Protein AF-A0A0D9XW30-F1 (afdb_monomer)

Foldseek 3Di:
DDDDPPPPCPVVVVVVVCLQADELVVLLVCLLVLVLVVNLVSLCSLVPPDPPDDDPLNVVLNVLSVVLNVVLVVVPPPPVSNVSSNVSSVVSSVSLCVRPSNVVRHPDCDVDNPPVVPPVCVPDDPPPDPPPPPPDPPVRVVVVVVVVVVVVVVVVVVVVVVVVVVVVPPDPDDDDDDDDDDDDDDDDDDDDDDDDDPPDVVVVVVVVVVVVVVVVVVVVVVVVVVVVVVVVVVVVVVVVVVVVVVVPPDDDDDDDDDDD

Mean predicted aligned error: 19.13 Å

Organism: NCBI:txid77586

Nearest PDB structures (foldseek):
  5c7f-assembly1_A  TM=5.906E-01  e=9.754E-03  Oryza sativa
  5c6v-assembly1_B  TM=5.656E-01  e=3.038E-02  Oryza sativa
  2m6u-assembly1_A  TM=5.400E-01  e=2.857E+00  Streptococcus pneumoniae

Secondary structure (DSSP, 8-state):
-PPP---S-HHHHHHHHGGGSB-HHHHHHHHHTT-HHHHHHHHHHHS---SS---HHHHHHHHHHHHHHHHHHHTTTSHHHHHHHHHHHHHHHHHHHH-HHHHTTB-PPPSS--GGG---TTS--------------HHHHHHHHHHHHHHHHHHHHHHHHHHHHHHHS-------------------PPPPS-------HHHHHHHHHHHHHHHHHHHHHHHHHHHHHHHHHHHHHHHHHHHHHHTS--S---------

Solvent-accessible surface area (backbone atoms only — not comparable to full-atom values): 16284 Å² total; per-residue (Å²): 138,82,86,82,86,80,87,79,56,72,73,60,48,63,61,60,69,41,73,74,38,50,53,65,68,58,51,36,53,29,34,55,66,68,37,48,74,57,43,53,55,58,48,39,71,73,55,56,94,55,96,83,77,72,50,71,54,52,51,52,49,52,51,50,52,54,51,51,46,52,51,48,59,69,42,67,79,42,78,65,24,55,54,53,21,49,53,44,24,54,52,52,53,55,48,47,66,66,17,68,72,44,47,79,27,42,62,69,78,50,101,65,69,66,82,78,74,69,66,73,67,89,76,64,76,87,71,85,72,78,78,80,73,78,76,74,50,72,67,57,52,49,52,53,53,53,52,53,55,50,53,52,50,55,52,52,54,53,52,58,49,51,61,53,52,58,66,70,67,63,71,93,75,90,73,95,75,80,94,75,80,93,73,86,79,81,81,81,74,87,80,80,80,90,76,80,93,69,79,52,70,63,60,57,49,50,50,52,51,50,51,51,50,50,54,50,51,52,50,52,50,53,50,51,50,55,51,50,56,55,47,53,54,52,52,51,55,50,51,53,52,51,53,53,58,71,70,68,76,83,85,84,83,84,80,81,83,82,86,129

pLDDT: mean 71.57, std 18.37, range [37.34, 95.31]

Radius of gyration: 30.26 Å; Cα contacts (8 Å, |Δi|>4): 94; chains: 1; bounding box: 93×84×83 Å

Sequence (260 aa):
MAPSTSDVNGGRRLEQESTVFFNLARLEYLVRRGQWDKVTRYVMWFMPPSLEHESPEATAFNNCIDLYRILGRVACGGQEADDVWQSAAKKLKEMALRCPELKRKLHRPPDYAPKSWHINLSGVRPVPRPYKKKRLTKSQLNGIVTFFAQKRHEIGINLARQEKEEKNTSFPDAHPRPATLFVPVLSIRPADSATNAHVSSEAINQVGEILREVDKLTSVAAIKMEVSEAQDVKIGQLADAIIADASGTDAGASYEWTSA

Structure (mmCIF, N/CA/C/O backbone):
data_AF-A0A0D9XW30-F1
#
_entry.id   AF-A0A0D9XW30-F1
#
loop_
_atom_site.group_PDB
_atom_site.id
_atom_site.type_symbol
_atom_site.label_atom_id
_atom_site.label_alt_id
_atom_site.label_comp_id
_atom_site.label_asym_id
_atom_site.label_entity_id
_atom_site.label_seq_id
_atom_site.pdbx_PDB_ins_code
_atom_site.Cartn_x
_atom_site.Cartn_y
_atom_site.Cartn_z
_atom_site.occupancy
_atom_site.B_iso_or_equiv
_atom_site.auth_seq_id
_atom_site.auth_comp_id
_atom_site.auth_asym_id
_atom_site.auth_atom_id
_atom_site.pdbx_PDB_model_num
ATOM 1 N N . MET A 1 1 ? -20.893 -48.276 3.903 1.00 44.88 1 MET A N 1
ATOM 2 C CA . MET A 1 1 ? -20.219 -47.509 2.833 1.00 44.88 1 MET A CA 1
ATOM 3 C C . MET A 1 1 ? -19.816 -46.158 3.401 1.00 44.88 1 MET A C 1
ATOM 5 O O . MET A 1 1 ? -20.691 -45.382 3.755 1.00 44.88 1 MET A O 1
ATOM 9 N N . ALA A 1 2 ? -18.517 -45.929 3.598 1.00 38.44 2 ALA A N 1
ATOM 10 C CA . ALA A 1 2 ? -17.992 -44.665 4.114 1.00 38.44 2 ALA A CA 1
ATOM 11 C C . ALA A 1 2 ? -17.739 -43.688 2.949 1.00 38.44 2 ALA A C 1
ATOM 13 O O . ALA A 1 2 ? -17.254 -44.134 1.908 1.00 38.44 2 ALA A O 1
ATOM 14 N N . PRO A 1 3 ? -18.055 -42.388 3.087 1.00 46.47 3 PRO A N 1
ATOM 15 C CA . PRO A 1 3 ? -17.825 -41.419 2.026 1.00 46.47 3 PRO A CA 1
ATOM 16 C C . PRO A 1 3 ? -16.339 -41.049 1.936 1.00 46.47 3 PRO A C 1
ATOM 18 O O . PRO A 1 3 ? -15.687 -40.714 2.927 1.00 46.47 3 PRO A O 1
ATOM 21 N N . SER A 1 4 ? -15.826 -41.124 0.713 1.00 50.09 4 SER A N 1
ATOM 22 C CA . SER A 1 4 ? -14.472 -40.786 0.280 1.00 50.09 4 SER A CA 1
ATOM 23 C C . SER A 1 4 ? -14.119 -39.314 0.540 1.00 50.09 4 SER A C 1
ATOM 25 O O . SER A 1 4 ? -14.871 -38.399 0.216 1.00 50.09 4 SER A O 1
ATOM 27 N N . THR A 1 5 ? -12.942 -39.087 1.121 1.00 49.91 5 THR A N 1
ATOM 28 C CA . THR A 1 5 ? -12.437 -37.816 1.672 1.00 49.91 5 THR A CA 1
ATOM 29 C C . THR A 1 5 ? -11.667 -36.932 0.672 1.00 49.91 5 THR A C 1
ATOM 31 O O . THR A 1 5 ? -10.812 -36.147 1.080 1.00 49.91 5 THR A O 1
ATOM 34 N N . SER A 1 6 ? -11.936 -37.011 -0.633 1.00 52.06 6 SER A N 1
ATOM 35 C CA . SER A 1 6 ? -11.038 -36.446 -1.660 1.00 52.06 6 SER A CA 1
ATOM 36 C C . SER A 1 6 ? -11.174 -34.945 -1.991 1.00 52.06 6 SER A C 1
ATOM 38 O O . SER A 1 6 ? -10.280 -34.414 -2.641 1.00 52.06 6 SER A O 1
ATOM 40 N N . ASP A 1 7 ? -12.179 -34.204 -1.507 1.00 47.28 7 ASP A N 1
ATOM 41 C CA . ASP A 1 7 ? -12.447 -32.831 -1.999 1.00 47.28 7 ASP A CA 1
ATOM 42 C C . ASP A 1 7 ? -12.137 -31.697 -1.001 1.00 47.28 7 ASP A C 1
ATOM 44 O O . ASP A 1 7 ? -13.001 -30.907 -0.617 1.00 47.28 7 ASP A O 1
ATOM 48 N N . VAL A 1 8 ? -10.876 -31.578 -0.569 1.00 51.97 8 VAL A N 1
ATOM 49 C CA . VAL A 1 8 ? -10.408 -30.450 0.278 1.00 51.97 8 VAL A CA 1
ATOM 50 C C . VAL A 1 8 ? -9.509 -29.452 -0.482 1.00 51.97 8 VAL A C 1
ATOM 52 O O . VAL A 1 8 ? -9.176 -28.391 0.046 1.00 51.97 8 VAL A O 1
ATOM 55 N N . ASN A 1 9 ? -9.162 -29.709 -1.748 1.00 51.56 9 ASN A N 1
ATOM 56 C CA . ASN A 1 9 ? -8.141 -28.925 -2.466 1.00 51.56 9 ASN A CA 1
ATOM 57 C C . ASN A 1 9 ? -8.644 -27.803 -3.397 1.00 51.56 9 ASN A C 1
ATOM 59 O O . ASN A 1 9 ? -7.823 -27.033 -3.890 1.00 51.56 9 ASN A O 1
ATOM 63 N N . GLY A 1 10 ? -9.953 -27.632 -3.611 1.00 45.12 10 GLY A N 1
ATOM 64 C CA . GLY A 1 10 ? -10.467 -26.668 -4.604 1.00 45.12 10 GLY A CA 1
ATOM 65 C C . GLY A 1 10 ? -10.149 -25.191 -4.313 1.00 45.12 10 GLY A C 1
ATOM 66 O O . GLY A 1 10 ? -9.803 -24.442 -5.220 1.00 45.12 10 GLY A O 1
ATOM 67 N N . GLY A 1 11 ? -10.196 -24.769 -3.043 1.00 45.34 11 GLY A N 1
ATOM 68 C CA . GLY A 1 11 ? -9.957 -23.368 -2.661 1.00 45.34 11 GLY A CA 1
ATOM 69 C C . GLY A 1 11 ? -8.486 -22.941 -2.694 1.00 45.34 11 GLY A C 1
ATOM 70 O O . GLY A 1 11 ? -8.190 -21.792 -3.002 1.00 45.34 11 GLY A O 1
ATOM 71 N N . ARG A 1 12 ? -7.551 -23.868 -2.436 1.00 48.78 12 ARG A N 1
ATOM 72 C CA . ARG A 1 12 ? -6.106 -23.579 -2.528 1.00 48.78 12 ARG A CA 1
ATOM 73 C C . ARG A 1 12 ? -5.626 -23.481 -3.974 1.00 48.78 12 ARG A C 1
ATOM 75 O O . ARG A 1 12 ? -4.614 -22.841 -4.229 1.00 48.78 12 ARG A O 1
ATOM 82 N N . ARG A 1 13 ? -6.356 -24.094 -4.909 1.00 44.94 13 ARG A N 1
ATOM 83 C CA . ARG A 1 13 ? -5.965 -24.178 -6.317 1.00 44.94 13 ARG A CA 1
ATOM 84 C C . ARG A 1 13 ? -6.069 -22.828 -7.037 1.00 44.94 13 ARG A C 1
ATOM 86 O O . ARG A 1 13 ? -5.140 -22.453 -7.737 1.00 44.94 13 ARG A O 1
ATOM 93 N N . LEU A 1 14 ? -7.117 -22.044 -6.758 1.00 48.84 14 LEU A N 1
ATOM 94 C CA . LEU A 1 14 ? -7.248 -20.669 -7.270 1.00 48.84 14 LEU A CA 1
ATOM 95 C C . LEU A 1 14 ? -6.225 -19.703 -6.646 1.00 48.84 14 LEU A C 1
ATOM 97 O O . LEU A 1 14 ? -5.764 -18.780 -7.311 1.00 48.84 14 LEU A O 1
ATOM 101 N N . GLU A 1 15 ? -5.841 -19.917 -5.382 1.00 48.69 15 GLU A N 1
ATOM 102 C CA . GLU A 1 15 ? -4.777 -19.128 -4.743 1.00 48.69 15 GLU A CA 1
ATOM 103 C C . GLU A 1 15 ? -3.388 -19.480 -5.315 1.00 48.69 15 GLU A C 1
ATOM 105 O O . GLU A 1 15 ? -2.571 -18.582 -5.509 1.00 48.69 15 GLU A O 1
ATOM 110 N N . GLN A 1 16 ? -3.141 -20.746 -5.677 1.00 45.72 16 GLN A N 1
ATOM 111 C CA . GLN A 1 16 ? -1.891 -21.191 -6.312 1.00 45.72 16 GLN A CA 1
ATOM 112 C C . GLN A 1 16 ? -1.739 -20.740 -7.772 1.00 45.72 16 GLN A C 1
ATOM 114 O O . GLN A 1 16 ? -0.648 -20.326 -8.162 1.00 45.72 16 GLN A O 1
ATOM 119 N N . GLU A 1 17 ? -2.811 -20.754 -8.567 1.00 46.56 17 GLU A N 1
ATOM 120 C CA . GLU A 1 17 ? -2.778 -20.303 -9.971 1.00 46.56 17 GLU A CA 1
ATOM 121 C C . GLU A 1 17 ? -2.659 -18.770 -10.095 1.00 46.56 17 GLU A C 1
ATOM 123 O O . GLU A 1 17 ? -2.245 -18.254 -11.131 1.00 46.56 17 GLU A O 1
ATOM 128 N N . SER A 1 18 ? -2.931 -18.029 -9.012 1.00 55.62 18 SER A N 1
ATOM 129 C CA . SER A 1 18 ? -2.783 -16.566 -8.963 1.00 55.62 18 SER A CA 1
ATOM 130 C C . SER A 1 18 ? -1.345 -16.080 -8.762 1.00 55.62 18 SER A C 1
ATOM 132 O O . SER A 1 18 ? -1.081 -14.893 -8.896 1.00 55.62 18 SER A O 1
ATOM 134 N N . THR A 1 19 ? -0.398 -16.974 -8.470 1.00 65.00 19 THR A N 1
ATOM 135 C CA . THR A 1 19 ? 0.998 -16.603 -8.161 1.00 65.00 19 THR A CA 1
ATOM 136 C C . THR A 1 19 ? 1.754 -16.020 -9.355 1.00 65.00 19 THR A C 1
ATOM 138 O O . THR A 1 19 ? 2.755 -15.328 -9.181 1.00 65.00 19 THR A O 1
ATOM 141 N N . VAL A 1 20 ? 1.252 -16.262 -10.566 1.00 78.00 20 VAL A N 1
ATOM 142 C CA . VAL A 1 20 ? 1.848 -15.770 -11.811 1.00 78.00 20 VAL A CA 1
ATOM 143 C C . VAL A 1 20 ? 1.427 -14.326 -12.103 1.00 78.00 20 VAL A C 1
ATOM 145 O O . VAL A 1 20 ? 2.214 -13.565 -12.664 1.00 78.00 20 VAL A O 1
ATOM 148 N N . PHE A 1 21 ? 0.219 -13.917 -11.692 1.00 87.56 21 PHE A N 1
ATOM 149 C CA . PHE A 1 21 ? -0.355 -12.623 -12.067 1.00 87.56 21 PHE A CA 1
ATOM 150 C C . PHE A 1 21 ? -0.835 -11.805 -10.870 1.00 87.56 21 PHE A C 1
ATOM 152 O O . PHE A 1 21 ? -1.663 -12.237 -10.070 1.00 87.56 21 PHE A O 1
ATOM 159 N N . PHE A 1 22 ? -0.389 -10.555 -10.812 1.00 90.44 22 PHE A N 1
ATOM 160 C CA . PHE A 1 22 ? -0.869 -9.571 -9.862 1.00 90.44 22 PHE A CA 1
ATOM 161 C C . PHE A 1 22 ? -2.284 -9.118 -10.236 1.00 90.44 22 PHE A C 1
ATOM 163 O O . PHE A 1 22 ? -2.508 -8.390 -11.208 1.00 90.44 22 PHE A O 1
ATOM 170 N N . ASN A 1 23 ? -3.262 -9.548 -9.444 1.00 91.69 23 ASN A N 1
ATOM 171 C CA . ASN A 1 23 ? -4.653 -9.130 -9.546 1.00 91.69 23 ASN A CA 1
ATOM 172 C C . ASN A 1 23 ? -4.917 -7.878 -8.688 1.00 91.69 23 ASN A C 1
ATOM 174 O O . ASN A 1 23 ? -4.935 -7.929 -7.453 1.00 91.69 23 ASN A O 1
ATOM 178 N N . LEU A 1 24 ? -5.168 -6.757 -9.364 1.00 92.44 24 LEU A N 1
ATOM 179 C CA . LEU A 1 24 ? -5.439 -5.452 -8.759 1.00 92.44 24 LEU A CA 1
ATOM 180 C C . LEU A 1 24 ? -6.760 -5.434 -7.964 1.00 92.44 24 LEU A C 1
ATOM 182 O O . LEU A 1 24 ? -6.827 -4.860 -6.880 1.00 92.44 24 LEU A O 1
ATOM 186 N N . ALA A 1 25 ? -7.800 -6.113 -8.462 1.00 91.31 25 ALA A N 1
ATOM 187 C CA . ALA A 1 25 ? -9.096 -6.198 -7.787 1.00 91.31 25 ALA A CA 1
ATOM 188 C C . ALA A 1 25 ? -8.999 -6.986 -6.472 1.00 91.31 25 ALA A C 1
ATOM 190 O O . ALA A 1 25 ? -9.665 -6.657 -5.490 1.00 91.31 25 ALA A O 1
ATOM 191 N N . ARG A 1 26 ? -8.124 -8.002 -6.420 1.00 92.25 26 ARG A N 1
ATOM 192 C CA . ARG A 1 26 ? -7.836 -8.737 -5.183 1.00 92.25 26 ARG A CA 1
ATOM 193 C C . ARG A 1 26 ? -7.130 -7.857 -4.154 1.00 92.25 26 ARG A C 1
ATOM 195 O O . ARG A 1 26 ? -7.527 -7.898 -2.991 1.00 92.25 26 ARG A O 1
ATOM 202 N N . LEU A 1 27 ? -6.131 -7.071 -4.566 1.00 94.38 27 LEU A N 1
ATOM 203 C CA . LEU A 1 27 ? -5.475 -6.098 -3.685 1.00 94.38 27 LEU A CA 1
ATOM 204 C C . LEU A 1 27 ? -6.509 -5.123 -3.109 1.00 94.38 27 LEU A C 1
ATOM 206 O O . LEU A 1 27 ? -6.627 -5.001 -1.892 1.00 94.38 27 LEU A O 1
ATOM 210 N N . GLU A 1 28 ? -7.302 -4.499 -3.981 1.00 94.19 28 GLU A N 1
ATOM 211 C CA . GLU A 1 28 ? -8.328 -3.521 -3.611 1.00 94.19 28 GLU A CA 1
ATOM 212 C C . GLU A 1 28 ? -9.337 -4.112 -2.611 1.00 94.19 28 GLU A C 1
ATOM 214 O O . GLU A 1 28 ? -9.632 -3.505 -1.581 1.00 94.19 28 GLU A O 1
ATOM 219 N N . TYR A 1 29 ? -9.799 -5.342 -2.857 1.00 93.75 29 TYR A N 1
ATOM 220 C CA . TYR A 1 29 ? -10.687 -6.068 -1.949 1.00 93.75 29 TYR A CA 1
ATOM 221 C C . TYR A 1 29 ? -10.071 -6.298 -0.561 1.00 93.75 29 TYR A C 1
ATOM 223 O O . TYR A 1 29 ? -10.749 -6.117 0.452 1.00 93.75 29 TYR A O 1
ATOM 231 N N . LEU A 1 30 ? -8.802 -6.714 -0.496 1.00 94.69 30 LEU A N 1
ATOM 232 C CA . LEU A 1 30 ? -8.120 -6.974 0.774 1.00 94.69 30 LEU A CA 1
ATOM 233 C C . LEU A 1 30 ? -7.908 -5.684 1.575 1.00 94.69 30 LEU A C 1
ATOM 235 O O . LEU A 1 30 ? -8.130 -5.689 2.788 1.00 94.69 30 LEU A O 1
ATOM 239 N N . VAL A 1 31 ? -7.537 -4.595 0.897 1.00 95.12 31 VAL A N 1
ATOM 240 C CA . VAL A 1 31 ? -7.319 -3.279 1.513 1.00 95.12 31 VAL A CA 1
ATOM 241 C C . VAL A 1 31 ? -8.628 -2.708 2.055 1.00 95.12 31 VAL A C 1
ATOM 243 O O . VAL A 1 31 ? -8.688 -2.363 3.230 1.00 95.12 31 VAL A O 1
ATOM 246 N N . ARG A 1 32 ? -9.712 -2.714 1.264 1.00 93.12 32 ARG A N 1
ATOM 247 C CA . ARG A 1 32 ? -11.039 -2.240 1.708 1.00 93.12 32 ARG A CA 1
ATOM 248 C C . ARG A 1 32 ? -11.599 -3.010 2.907 1.00 93.12 32 ARG A C 1
ATOM 250 O O . ARG A 1 32 ? -12.458 -2.506 3.612 1.00 93.12 32 ARG A O 1
ATOM 257 N N . ARG A 1 33 ? -11.155 -4.251 3.120 1.00 91.88 33 ARG A N 1
ATOM 258 C CA . ARG A 1 33 ? -11.545 -5.088 4.267 1.00 91.88 33 ARG A CA 1
ATOM 259 C C . ARG A 1 33 ? -10.599 -4.937 5.465 1.00 91.88 33 ARG A C 1
ATOM 261 O O . ARG A 1 33 ? -10.724 -5.718 6.409 1.00 91.88 33 ARG A O 1
ATOM 268 N N . GLY A 1 34 ? -9.604 -4.050 5.389 1.00 91.56 34 GLY A N 1
ATOM 269 C CA . GLY A 1 34 ? -8.577 -3.883 6.416 1.00 91.56 34 GLY A CA 1
ATOM 270 C C . GLY A 1 34 ? -7.738 -5.145 6.661 1.00 91.56 34 GLY A C 1
ATOM 271 O O . GLY A 1 34 ? -7.173 -5.316 7.739 1.00 91.56 34 GLY A O 1
ATOM 272 N N . GLN A 1 35 ? -7.664 -6.079 5.700 1.00 94.06 35 GLN A N 1
ATOM 273 C CA . GLN A 1 35 ? -6.965 -7.363 5.863 1.00 94.06 35 GLN A CA 1
ATOM 274 C C . GLN A 1 35 ? -5.459 -7.220 5.606 1.00 94.06 35 GLN A C 1
ATOM 276 O O . GLN A 1 35 ? -4.894 -7.925 4.770 1.00 94.06 35 GLN A O 1
ATOM 281 N N . TRP A 1 36 ? -4.807 -6.317 6.339 1.00 93.62 36 TRP A N 1
ATOM 282 C CA . TRP A 1 36 ? -3.427 -5.886 6.099 1.00 93.62 36 TRP A CA 1
ATOM 283 C C . TRP A 1 36 ? -2.405 -7.026 6.093 1.00 93.62 36 TRP A C 1
ATOM 285 O O . TRP A 1 36 ? -1.565 -7.070 5.205 1.00 93.62 36 TRP A O 1
ATOM 295 N N . ASP A 1 37 ? -2.524 -8.016 6.983 1.00 93.25 37 ASP A N 1
ATOM 296 C CA . ASP A 1 37 ? -1.610 -9.172 6.983 1.00 93.25 37 ASP A CA 1
ATOM 297 C C . ASP A 1 37 ? -1.693 -9.979 5.677 1.00 93.25 37 ASP A C 1
ATOM 299 O O . ASP A 1 37 ? -0.700 -10.532 5.199 1.00 93.25 37 ASP A O 1
ATOM 303 N N . LYS A 1 38 ? -2.891 -10.046 5.078 1.00 94.38 38 LYS A N 1
ATOM 304 C CA . LYS A 1 38 ? -3.088 -10.686 3.775 1.00 94.38 38 LYS A CA 1
ATOM 305 C C . LYS A 1 38 ? -2.616 -9.793 2.637 1.00 94.38 38 LYS A C 1
ATOM 307 O O . LYS A 1 38 ? -2.108 -10.341 1.671 1.00 94.38 38 LYS A O 1
ATOM 312 N N . VAL A 1 39 ? -2.766 -8.470 2.747 1.00 95.00 39 VAL A N 1
ATOM 313 C CA . VAL A 1 39 ? -2.220 -7.501 1.780 1.00 95.00 39 VAL A CA 1
ATOM 314 C C . VAL A 1 39 ? -0.702 -7.635 1.718 1.00 95.00 39 VAL A C 1
ATOM 316 O O . VAL A 1 39 ? -0.176 -7.923 0.649 1.00 95.00 39 VAL A O 1
ATOM 319 N N . THR A 1 40 ? -0.012 -7.526 2.857 1.00 93.75 40 THR A N 1
ATOM 320 C CA . THR A 1 40 ? 1.449 -7.658 2.936 1.00 93.75 40 THR A CA 1
ATOM 321 C C . THR A 1 40 ? 1.901 -9.003 2.386 1.00 93.75 40 THR A C 1
ATOM 323 O O . THR A 1 40 ? 2.767 -9.050 1.520 1.00 93.75 40 THR A O 1
ATOM 326 N N . ARG A 1 41 ? 1.272 -10.109 2.815 1.00 93.50 41 ARG A N 1
ATOM 327 C CA . ARG A 1 41 ? 1.621 -11.436 2.293 1.00 93.50 41 ARG A CA 1
ATOM 328 C C . ARG A 1 41 ? 1.382 -11.534 0.790 1.00 93.50 41 ARG A C 1
ATOM 330 O O . ARG A 1 41 ? 2.226 -12.076 0.102 1.00 93.50 41 ARG A O 1
ATOM 337 N N . TYR A 1 42 ? 0.259 -11.034 0.288 1.00 93.12 42 TYR A N 1
ATOM 338 C CA . TYR A 1 42 ? -0.056 -11.071 -1.136 1.00 93.12 42 TYR A CA 1
ATOM 339 C C . TYR A 1 42 ? 0.977 -10.297 -1.959 1.00 93.12 42 TYR A C 1
ATOM 341 O O . TYR A 1 42 ? 1.488 -10.827 -2.934 1.00 93.12 42 TYR A O 1
ATOM 349 N N . VAL A 1 43 ? 1.337 -9.087 -1.534 1.00 92.69 43 VAL A N 1
ATOM 350 C CA . VAL A 1 43 ? 2.317 -8.230 -2.217 1.00 92.69 43 VAL A CA 1
ATOM 351 C C . VAL A 1 43 ? 3.722 -8.831 -2.182 1.00 92.69 43 VAL A C 1
ATOM 353 O O . VAL A 1 43 ? 4.377 -8.895 -3.221 1.00 92.69 43 VAL A O 1
ATOM 356 N N . MET A 1 44 ? 4.143 -9.361 -1.031 1.00 91.44 44 MET A N 1
ATOM 357 C CA . MET A 1 44 ? 5.459 -9.983 -0.836 1.00 91.44 44 MET A CA 1
ATOM 358 C C . MET A 1 44 ? 5.715 -11.165 -1.785 1.00 91.44 44 MET A C 1
ATOM 360 O O . MET A 1 44 ? 6.859 -11.486 -2.080 1.00 91.44 44 MET A O 1
ATOM 364 N N . TRP A 1 45 ? 4.667 -11.821 -2.293 1.00 90.06 45 TRP A N 1
ATOM 365 C CA . TRP A 1 45 ? 4.825 -12.880 -3.297 1.00 90.06 45 TRP A CA 1
ATOM 366 C C . TRP A 1 45 ? 5.246 -12.350 -4.671 1.00 90.06 45 TRP A C 1
ATOM 368 O O . TRP A 1 45 ? 5.924 -13.051 -5.419 1.00 90.06 45 TRP A O 1
ATOM 378 N N . PHE A 1 46 ? 4.851 -11.126 -5.019 1.00 89.75 46 PHE A N 1
ATOM 379 C CA . PHE A 1 46 ? 5.181 -10.516 -6.308 1.00 89.75 46 PHE A CA 1
ATOM 380 C C . PHE A 1 46 ? 6.420 -9.632 -6.232 1.00 89.75 46 PHE A C 1
ATOM 382 O O . PHE A 1 46 ? 7.133 -9.525 -7.232 1.00 89.75 46 PHE A O 1
ATOM 389 N N . MET A 1 47 ? 6.665 -9.050 -5.062 1.00 88.62 47 MET A N 1
ATOM 390 C CA . MET A 1 47 ? 7.824 -8.230 -4.728 1.00 88.62 47 MET A CA 1
ATOM 391 C C . MET A 1 47 ? 8.457 -8.792 -3.455 1.00 88.62 47 MET A C 1
ATOM 393 O O . MET A 1 47 ? 8.221 -8.267 -2.364 1.00 88.62 47 MET A O 1
ATOM 397 N N . PRO A 1 48 ? 9.169 -9.928 -3.552 1.00 83.31 48 PRO A N 1
ATOM 398 C CA . PRO A 1 48 ? 9.951 -10.401 -2.426 1.00 83.31 48 PRO A CA 1
ATOM 399 C C . PRO A 1 48 ? 11.015 -9.345 -2.105 1.00 83.31 48 PRO A C 1
ATOM 401 O O . PRO A 1 48 ? 11.562 -8.771 -3.048 1.00 83.31 48 PRO A O 1
ATOM 404 N N . PRO A 1 49 ? 11.329 -9.113 -0.819 1.00 75.75 49 PRO A N 1
ATOM 405 C CA . PRO A 1 49 ? 12.405 -8.217 -0.426 1.00 75.75 49 PRO A CA 1
ATOM 406 C C . PRO A 1 49 ? 13.718 -8.780 -0.964 1.00 75.75 49 PRO A C 1
ATOM 408 O O . PRO A 1 49 ? 14.304 -9.700 -0.390 1.00 75.75 49 PRO A O 1
ATOM 411 N N . SER A 1 50 ? 14.120 -8.313 -2.142 1.00 71.88 50 SER A N 1
ATOM 412 C CA . SER A 1 50 ? 15.359 -8.733 -2.780 1.00 71.88 50 SER A CA 1
ATOM 413 C C . SER A 1 50 ? 16.474 -7.825 -2.292 1.00 71.88 50 SER A C 1
ATOM 415 O O . SER A 1 50 ? 16.303 -6.611 -2.245 1.00 71.88 50 SER A O 1
ATOM 417 N N . LEU A 1 51 ? 17.608 -8.417 -1.931 1.00 59.53 51 LEU A N 1
ATOM 418 C CA . LEU A 1 51 ? 18.710 -7.723 -1.267 1.00 59.53 51 LEU A CA 1
ATOM 419 C C . LEU A 1 51 ? 19.462 -6.718 -2.148 1.00 59.53 51 LEU A C 1
ATOM 421 O O . LEU A 1 51 ? 20.254 -5.958 -1.604 1.00 59.53 51 LEU A O 1
ATOM 425 N N . GLU A 1 52 ? 19.245 -6.700 -3.467 1.00 70.12 52 GLU A N 1
ATOM 426 C CA . GLU A 1 52 ? 20.172 -5.991 -4.360 1.00 70.12 52 GLU A CA 1
ATOM 427 C C . GLU A 1 52 ? 19.530 -4.913 -5.244 1.00 70.12 52 GLU A C 1
ATOM 429 O O . GLU A 1 52 ? 20.195 -3.915 -5.500 1.00 70.12 52 GLU A O 1
ATOM 434 N N . HIS A 1 53 ? 18.251 -5.002 -5.642 1.00 66.38 53 HIS A N 1
ATOM 435 C CA . HIS A 1 53 ? 17.662 -4.021 -6.575 1.00 66.38 53 HIS A CA 1
ATOM 436 C C . HIS A 1 53 ? 16.142 -3.826 -6.411 1.00 66.38 53 HIS A C 1
ATOM 438 O O . HIS A 1 53 ? 15.383 -4.044 -7.357 1.00 66.38 53 HIS A O 1
ATOM 444 N N . GLU A 1 54 ? 15.664 -3.420 -5.230 1.00 81.31 54 GLU A N 1
ATOM 445 C CA . GLU A 1 54 ? 14.295 -2.884 -5.149 1.00 81.31 54 GLU A CA 1
ATOM 446 C C . GLU A 1 54 ? 14.228 -1.521 -5.844 1.00 81.31 54 GLU A C 1
ATOM 448 O O . GLU A 1 54 ? 15.036 -0.633 -5.560 1.00 81.31 54 GLU A O 1
ATOM 453 N N . SER A 1 55 ? 13.261 -1.336 -6.750 1.00 88.44 55 SER A N 1
ATOM 454 C CA . SER A 1 55 ? 13.010 -0.005 -7.299 1.00 88.44 55 SER A CA 1
ATOM 455 C C . SER A 1 55 ? 12.544 0.955 -6.196 1.00 88.44 55 SER A C 1
ATOM 457 O O . SER A 1 55 ? 11.912 0.536 -5.208 1.00 88.44 55 SER A O 1
ATOM 459 N N . PRO A 1 56 ? 12.806 2.264 -6.351 1.00 87.81 56 PRO A N 1
ATOM 460 C CA . PRO A 1 56 ? 12.258 3.266 -5.446 1.00 87.81 56 PRO A CA 1
ATOM 461 C C . PRO A 1 56 ? 10.721 3.211 -5.404 1.00 87.81 56 PRO A C 1
ATOM 463 O O . PRO A 1 56 ? 10.130 3.439 -4.347 1.00 87.81 56 PRO A O 1
ATOM 466 N N . GLU A 1 57 ? 10.056 2.829 -6.498 1.00 91.00 57 GLU A N 1
ATOM 467 C CA . GLU A 1 57 ? 8.605 2.646 -6.548 1.00 91.00 57 GLU A CA 1
ATOM 468 C C . GLU A 1 57 ? 8.126 1.467 -5.697 1.00 91.00 57 GLU A C 1
ATOM 470 O O . GLU A 1 57 ? 7.133 1.608 -4.978 1.00 91.00 57 GLU A O 1
ATOM 475 N N . ALA A 1 58 ? 8.809 0.319 -5.747 1.00 90.12 58 ALA A N 1
ATOM 476 C CA . ALA A 1 58 ? 8.484 -0.840 -4.914 1.00 90.12 58 ALA A CA 1
ATOM 477 C C . ALA A 1 58 ? 8.678 -0.525 -3.423 1.00 90.12 58 ALA A C 1
ATOM 479 O O . ALA A 1 58 ? 7.820 -0.851 -2.595 1.00 90.12 58 ALA A O 1
ATOM 480 N N . THR A 1 59 ? 9.751 0.200 -3.095 1.00 90.75 59 THR A N 1
ATOM 481 C CA . THR A 1 59 ? 10.036 0.660 -1.729 1.00 90.75 59 THR A CA 1
ATOM 482 C C . THR A 1 59 ? 8.936 1.601 -1.239 1.00 90.75 59 THR A C 1
ATOM 484 O O . THR A 1 59 ? 8.347 1.392 -0.175 1.00 90.75 59 THR A O 1
ATOM 487 N N . ALA A 1 60 ? 8.589 2.613 -2.042 1.00 91.31 60 ALA A N 1
ATOM 488 C CA . ALA A 1 60 ? 7.507 3.544 -1.735 1.00 91.31 60 ALA A CA 1
ATOM 489 C C . ALA A 1 60 ? 6.160 2.819 -1.574 1.00 91.31 60 ALA A C 1
ATOM 491 O O . ALA A 1 60 ? 5.383 3.141 -0.673 1.00 91.31 60 ALA A O 1
ATOM 492 N N . PHE A 1 61 ? 5.890 1.815 -2.411 1.00 93.50 61 PHE A N 1
ATOM 493 C CA . PHE A 1 61 ? 4.684 0.997 -2.330 1.00 93.50 61 PHE A CA 1
ATOM 494 C C . PHE A 1 61 ? 4.596 0.211 -1.017 1.00 93.50 61 PHE A C 1
ATOM 496 O O . PHE A 1 61 ? 3.563 0.257 -0.345 1.00 93.50 61 PHE A O 1
ATOM 503 N N . ASN A 1 62 ? 5.676 -0.463 -0.615 1.00 92.06 62 ASN A N 1
ATOM 504 C CA . ASN A 1 62 ? 5.736 -1.202 0.647 1.00 92.06 62 ASN A CA 1
ATOM 505 C C . ASN A 1 62 ? 5.598 -0.265 1.859 1.00 92.06 62 ASN A C 1
ATOM 507 O O . ASN A 1 62 ? 4.779 -0.527 2.744 1.00 92.06 62 ASN A O 1
ATOM 511 N N . ASN A 1 63 ? 6.289 0.878 1.845 1.00 91.50 63 ASN A N 1
ATOM 512 C CA . ASN A 1 63 ? 6.162 1.907 2.882 1.00 91.50 63 ASN A CA 1
ATOM 513 C C . ASN A 1 63 ? 4.720 2.420 3.003 1.00 91.50 63 ASN A C 1
ATOM 515 O O . ASN A 1 63 ? 4.209 2.611 4.107 1.00 91.50 63 ASN A O 1
ATOM 519 N N . CYS A 1 64 ? 4.032 2.595 1.873 1.00 92.50 64 CYS A N 1
ATOM 520 C CA . CYS A 1 64 ? 2.634 3.011 1.845 1.00 92.50 64 CYS A CA 1
ATOM 521 C C . CYS A 1 64 ? 1.710 1.964 2.496 1.00 92.50 64 CYS A C 1
ATOM 523 O O . CYS A 1 64 ? 0.821 2.319 3.274 1.00 92.50 64 CYS A O 1
ATOM 525 N N . ILE A 1 65 ? 1.943 0.670 2.246 1.00 93.88 65 ILE A N 1
ATOM 526 C CA . ILE A 1 65 ? 1.204 -0.418 2.910 1.00 93.88 65 ILE A CA 1
ATOM 527 C C . ILE A 1 65 ? 1.416 -0.373 4.424 1.00 93.88 65 ILE A C 1
ATOM 529 O O . ILE A 1 65 ? 0.444 -0.478 5.177 1.00 93.88 65 ILE A O 1
ATOM 533 N N . ASP A 1 66 ? 2.659 -0.215 4.880 1.00 92.06 66 ASP A N 1
ATOM 534 C CA . ASP A 1 66 ? 2.969 -0.171 6.309 1.00 92.06 66 ASP A CA 1
ATOM 535 C C . ASP A 1 66 ? 2.355 1.052 6.997 1.00 92.06 66 ASP A C 1
ATOM 537 O O . ASP A 1 66 ? 1.767 0.911 8.075 1.00 92.06 66 ASP A O 1
ATOM 541 N N . LEU A 1 67 ? 2.397 2.218 6.347 1.00 91.69 67 LEU A N 1
ATOM 542 C CA . LEU A 1 67 ? 1.753 3.439 6.823 1.00 91.69 67 LEU A CA 1
ATOM 543 C C . LEU A 1 67 ? 0.245 3.233 7.003 1.00 91.69 67 LEU A C 1
ATOM 545 O O . LEU A 1 67 ? -0.277 3.424 8.101 1.00 91.69 67 LEU A O 1
ATOM 549 N N . TYR A 1 68 ? -0.461 2.770 5.967 1.00 91.56 68 TYR A N 1
ATOM 550 C CA . TYR A 1 68 ? -1.904 2.541 6.067 1.00 91.56 68 TYR A CA 1
ATOM 551 C C . TYR A 1 68 ? -2.273 1.417 7.037 1.00 91.56 68 TYR A C 1
ATOM 553 O O . TYR A 1 68 ? -3.325 1.483 7.677 1.00 91.56 68 TYR A O 1
ATOM 561 N N . ARG A 1 69 ? -1.403 0.420 7.228 1.00 91.56 69 ARG A N 1
ATOM 562 C CA . ARG A 1 69 ? -1.580 -0.589 8.279 1.00 91.56 69 ARG A CA 1
ATOM 563 C C . ARG A 1 69 ? -1.512 0.034 9.673 1.00 91.56 69 ARG A C 1
ATOM 565 O O . ARG A 1 69 ? -2.318 -0.334 10.528 1.00 91.56 69 ARG A O 1
ATOM 572 N N . ILE A 1 70 ? -0.568 0.945 9.922 1.00 90.56 70 ILE A N 1
ATOM 573 C CA . ILE A 1 70 ? -0.459 1.665 11.202 1.00 90.56 70 ILE A CA 1
ATOM 574 C C . ILE A 1 70 ? -1.689 2.551 11.401 1.00 90.56 70 ILE A C 1
ATOM 576 O O . ILE A 1 70 ? -2.351 2.433 12.430 1.00 90.56 70 ILE A O 1
ATOM 580 N N . LEU A 1 71 ? -2.056 3.351 10.397 1.00 86.50 71 LEU A N 1
ATOM 581 C CA . LEU A 1 71 ? -3.241 4.212 10.443 1.00 86.50 71 LEU A CA 1
ATOM 582 C C . LEU A 1 71 ? -4.521 3.414 10.705 1.00 86.50 71 LEU A C 1
ATOM 584 O O . LEU A 1 71 ? -5.307 3.769 11.577 1.00 86.50 71 LEU A O 1
ATOM 588 N N . GLY A 1 72 ? -4.695 2.285 10.016 1.00 85.44 72 GLY A N 1
ATOM 589 C CA . GLY A 1 72 ? -5.837 1.398 10.216 1.00 85.44 72 GLY A CA 1
ATOM 590 C C . GLY A 1 72 ? -5.890 0.777 11.615 1.00 85.44 72 GLY A C 1
ATOM 591 O O . GLY A 1 72 ? -6.980 0.524 12.120 1.00 85.44 72 GLY A O 1
ATOM 592 N N . ARG A 1 73 ? -4.737 0.550 12.266 1.00 85.19 73 ARG A N 1
ATOM 593 C CA . ARG A 1 73 ? -4.686 0.128 13.677 1.00 85.19 73 ARG A CA 1
ATOM 594 C C . ARG A 1 73 ? -5.047 1.269 14.627 1.00 85.19 73 ARG A C 1
ATOM 596 O O . ARG A 1 73 ? -5.726 1.014 15.614 1.00 85.19 73 ARG A O 1
ATOM 603 N N . VAL A 1 74 ? -4.605 2.494 14.333 1.00 84.75 74 VAL A N 1
ATOM 604 C CA . VAL A 1 74 ? -4.877 3.686 15.155 1.00 84.75 74 VAL A CA 1
ATOM 605 C C . VAL A 1 74 ? -6.355 4.077 15.099 1.00 84.75 74 VAL A C 1
ATOM 607 O O . VAL A 1 74 ? -6.938 4.351 16.142 1.00 84.75 74 VAL A O 1
ATOM 610 N N . ALA A 1 75 ? -6.991 3.999 13.927 1.00 81.19 75 ALA A N 1
ATOM 611 C CA . ALA A 1 75 ? -8.410 4.321 13.728 1.00 81.19 75 ALA A CA 1
ATOM 612 C C . ALA A 1 75 ? -9.399 3.364 14.447 1.00 81.19 75 ALA A C 1
ATOM 614 O O . ALA A 1 75 ? -10.610 3.544 14.361 1.00 81.19 75 ALA A O 1
ATOM 615 N N . CYS A 1 76 ? -8.904 2.333 15.150 1.00 65.88 76 CYS A N 1
ATOM 616 C CA . CYS A 1 76 ? -9.645 1.488 16.100 1.00 65.88 76 CYS A CA 1
ATOM 617 C C . CYS A 1 76 ? -11.044 0.998 15.654 1.00 65.88 76 CYS A C 1
ATOM 619 O O . CYS A 1 76 ? -11.950 0.890 16.476 1.00 65.88 76 CYS A O 1
ATOM 621 N N . GLY A 1 77 ? -11.232 0.646 14.376 1.00 66.06 77 GLY A N 1
ATOM 622 C CA . GLY A 1 77 ? -12.467 0.006 13.891 1.00 66.06 77 GLY A CA 1
ATOM 623 C C . GLY A 1 77 ? -13.732 0.873 13.955 1.00 66.06 77 GLY A C 1
ATOM 624 O O . GLY A 1 77 ? -14.831 0.328 13.861 1.00 66.06 77 GLY A O 1
ATOM 625 N N . GLY A 1 78 ? -13.587 2.190 14.126 1.00 74.25 78 GLY A N 1
ATOM 626 C CA . GLY A 1 78 ? -14.675 3.148 13.938 1.00 74.25 78 GLY A CA 1
ATOM 627 C C . GLY A 1 78 ? -14.982 3.382 12.455 1.00 74.25 78 GLY A C 1
ATOM 628 O O . GLY A 1 78 ? -14.273 2.892 11.579 1.00 74.25 78 GLY A O 1
ATOM 629 N N . GLN A 1 79 ? -16.017 4.173 12.170 1.00 74.75 79 GLN A N 1
ATOM 630 C CA . GLN A 1 79 ? -16.408 4.549 10.802 1.00 74.75 79 GLN A CA 1
ATOM 631 C C . GLN A 1 79 ? -15.262 5.228 10.025 1.00 74.75 79 GLN A C 1
ATOM 633 O O . GLN A 1 79 ? -15.123 5.044 8.821 1.00 74.75 79 GLN A O 1
ATOM 638 N N . GLU A 1 80 ? -14.368 5.914 10.735 1.00 77.38 80 GLU A N 1
ATOM 639 C CA . GLU A 1 80 ? -13.150 6.525 10.189 1.00 77.38 80 GLU A CA 1
ATOM 640 C C . GLU A 1 80 ? -12.156 5.498 9.620 1.00 77.38 80 GLU A C 1
ATOM 642 O O . GLU A 1 80 ? -11.390 5.805 8.706 1.00 77.38 80 GLU A O 1
ATOM 647 N N . ALA A 1 81 ? -12.162 4.257 10.122 1.00 83.44 81 ALA A N 1
ATOM 648 C CA . ALA A 1 81 ? -11.303 3.202 9.594 1.00 83.44 81 ALA A CA 1
ATOM 649 C C . ALA A 1 81 ? -11.707 2.821 8.162 1.00 83.44 81 ALA A C 1
ATOM 651 O O . ALA A 1 81 ? -10.830 2.580 7.332 1.00 83.44 81 ALA A O 1
ATOM 652 N N . ASP A 1 82 ? -13.008 2.829 7.854 1.00 87.12 82 ASP A N 1
ATOM 653 C CA . ASP A 1 82 ? -13.505 2.527 6.511 1.00 87.12 82 ASP A CA 1
ATOM 654 C C . ASP A 1 82 ? -13.056 3.593 5.501 1.00 87.12 82 ASP A C 1
ATOM 656 O O . ASP A 1 82 ? -12.603 3.245 4.406 1.00 87.12 82 ASP A O 1
ATOM 660 N N . ASP A 1 83 ? -13.093 4.875 5.876 1.00 88.00 83 ASP A N 1
ATOM 661 C CA . ASP A 1 83 ? -12.627 5.978 5.025 1.00 88.00 83 ASP A CA 1
ATOM 662 C C . ASP A 1 83 ? -11.119 5.881 4.752 1.00 88.00 83 ASP A C 1
ATOM 664 O O . ASP A 1 83 ? -10.668 6.005 3.605 1.00 88.00 83 ASP A O 1
ATOM 668 N N . VAL A 1 84 ? -10.331 5.564 5.786 1.00 88.94 84 VAL A N 1
ATOM 669 C CA . VAL A 1 84 ? -8.891 5.302 5.647 1.00 88.94 84 VAL A CA 1
ATOM 670 C C . VAL A 1 84 ? -8.647 4.129 4.696 1.00 88.94 84 VAL A C 1
ATOM 672 O O . VAL A 1 84 ? -7.782 4.218 3.824 1.00 88.94 84 VAL A O 1
ATOM 675 N N . TRP A 1 85 ? -9.410 3.039 4.807 1.00 91.94 85 TRP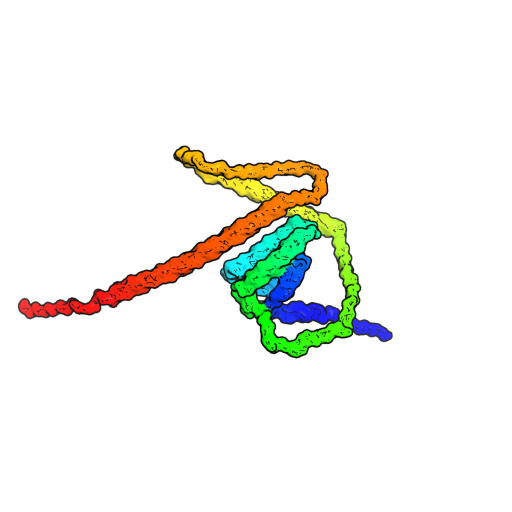 A N 1
ATOM 676 C CA . TRP A 1 85 ? -9.245 1.863 3.948 1.00 91.94 85 TRP A CA 1
ATOM 677 C C . TRP A 1 85 ? -9.665 2.125 2.501 1.00 91.94 85 TRP A C 1
ATOM 679 O O . TRP A 1 85 ? -9.019 1.619 1.582 1.00 91.94 85 TRP A O 1
ATOM 689 N N . GLN A 1 86 ? -10.703 2.928 2.265 1.00 90.31 86 GLN A N 1
ATOM 690 C CA . GLN A 1 86 ? -11.094 3.340 0.914 1.00 90.31 86 GLN A CA 1
ATOM 691 C C . GLN A 1 86 ? -10.026 4.220 0.262 1.00 90.31 86 GLN A C 1
ATOM 693 O O . GLN A 1 86 ? -9.643 3.978 -0.888 1.00 90.31 86 GLN A O 1
ATOM 698 N N . SER A 1 87 ? -9.504 5.196 1.010 1.00 90.69 87 SER A N 1
ATOM 699 C CA . SER A 1 87 ? -8.411 6.059 0.558 1.00 90.69 87 SER A CA 1
ATOM 700 C C . SER A 1 87 ? -7.157 5.238 0.238 1.00 90.69 87 SER A C 1
ATOM 702 O O . SER A 1 87 ? -6.607 5.336 -0.864 1.00 90.69 87 SER A O 1
ATOM 704 N N . ALA A 1 88 ? -6.784 4.323 1.137 1.00 92.62 88 ALA A N 1
ATOM 705 C CA . ALA A 1 88 ? -5.669 3.407 0.935 1.00 92.62 88 ALA A CA 1
ATOM 706 C C . ALA A 1 88 ? -5.860 2.522 -0.299 1.00 92.62 88 ALA A C 1
ATOM 708 O O . ALA A 1 88 ? -4.933 2.347 -1.086 1.00 92.62 88 ALA A O 1
ATOM 709 N N . ALA A 1 89 ? -7.065 1.983 -0.507 1.00 92.94 89 ALA A N 1
ATOM 710 C CA . ALA A 1 89 ? -7.363 1.125 -1.647 1.00 92.94 89 ALA A CA 1
ATOM 711 C C . ALA A 1 89 ? -7.168 1.870 -2.974 1.00 92.94 89 ALA A C 1
ATOM 713 O O . ALA A 1 89 ? -6.583 1.318 -3.907 1.00 92.94 89 ALA A O 1
ATOM 714 N N . LYS A 1 90 ? -7.601 3.135 -3.045 1.00 94.00 90 LYS A N 1
ATOM 715 C CA . LYS A 1 90 ? -7.401 3.993 -4.217 1.00 94.00 90 LYS A CA 1
ATOM 716 C C . LYS A 1 90 ? -5.917 4.302 -4.447 1.00 94.00 90 LYS A C 1
ATOM 718 O O . LYS A 1 90 ? -5.435 4.105 -5.562 1.00 94.00 90 LYS A O 1
ATOM 723 N N . LYS A 1 91 ? -5.191 4.738 -3.411 1.00 94.25 91 LYS A N 1
ATOM 724 C CA . LYS A 1 91 ? -3.769 5.114 -3.521 1.00 94.25 91 LYS A CA 1
ATOM 725 C C . LYS A 1 91 ? -2.893 3.911 -3.875 1.00 94.25 91 LYS A C 1
ATOM 727 O O . LYS A 1 91 ? -2.115 3.981 -4.821 1.00 94.25 91 LYS A O 1
ATOM 732 N N . LEU A 1 92 ? -3.071 2.778 -3.193 1.00 94.12 92 LEU A N 1
ATOM 733 C CA . LEU A 1 92 ? -2.324 1.550 -3.485 1.00 94.12 92 LEU A CA 1
ATOM 734 C C . LEU A 1 92 ? -2.633 1.028 -4.890 1.00 94.12 92 LEU A C 1
ATOM 736 O O . LEU A 1 92 ? -1.736 0.574 -5.590 1.00 94.12 92 LEU A O 1
ATOM 740 N N . LYS A 1 93 ? -3.877 1.133 -5.357 1.00 93.75 93 LYS A N 1
ATOM 741 C CA . LYS A 1 93 ? -4.214 0.791 -6.741 1.00 93.75 93 LYS A CA 1
ATOM 742 C C . LYS A 1 93 ? -3.430 1.634 -7.747 1.00 93.75 93 LYS A C 1
ATOM 744 O O . LYS A 1 93 ? -2.886 1.085 -8.699 1.00 93.75 93 LYS A O 1
ATOM 749 N N . GLU A 1 94 ? -3.360 2.942 -7.533 1.00 93.25 94 GLU A N 1
ATOM 750 C CA . GLU A 1 94 ? -2.614 3.852 -8.401 1.00 93.25 94 GLU A CA 1
ATOM 751 C C . GLU A 1 94 ? -1.109 3.554 -8.389 1.00 93.25 94 GLU A C 1
ATOM 753 O O . GLU A 1 94 ? -0.496 3.419 -9.447 1.00 93.25 94 GLU A O 1
ATOM 758 N N . MET A 1 95 ? -0.521 3.377 -7.205 1.00 93.75 95 MET A N 1
ATOM 759 C CA . MET A 1 95 ? 0.903 3.067 -7.079 1.00 93.75 95 MET A CA 1
ATOM 760 C C . MET A 1 95 ? 1.252 1.704 -7.688 1.00 93.75 95 MET A C 1
ATOM 762 O O . MET A 1 95 ? 2.266 1.584 -8.371 1.00 93.75 95 MET A O 1
ATOM 766 N N . ALA A 1 96 ? 0.390 0.695 -7.528 1.00 93.06 96 ALA A N 1
ATOM 767 C CA . ALA A 1 96 ? 0.597 -0.621 -8.129 1.00 93.06 96 ALA A CA 1
ATOM 768 C C . ALA A 1 96 ? 0.643 -0.575 -9.666 1.00 93.06 96 ALA A C 1
ATOM 770 O O . ALA A 1 96 ? 1.334 -1.383 -10.280 1.00 93.06 96 ALA A O 1
ATOM 771 N N . LEU A 1 97 ? -0.069 0.368 -10.295 1.00 91.62 97 LEU A N 1
ATOM 772 C CA . LEU A 1 97 ? -0.021 0.575 -11.747 1.00 91.62 97 LEU A CA 1
ATOM 773 C C . LEU A 1 97 ? 1.274 1.265 -12.209 1.00 91.62 97 LEU A C 1
ATOM 775 O O . LEU A 1 97 ? 1.679 1.076 -13.359 1.00 91.62 97 LEU A O 1
ATOM 779 N N . ARG A 1 98 ? 1.909 2.058 -11.335 1.00 91.75 98 ARG A N 1
ATOM 780 C CA . ARG A 1 98 ? 3.182 2.749 -11.605 1.00 91.75 98 ARG A CA 1
ATOM 781 C C . ARG A 1 98 ? 4.400 1.861 -11.332 1.00 91.75 98 ARG A C 1
ATOM 783 O O . ARG A 1 98 ? 5.390 1.974 -12.041 1.00 91.75 98 ARG A O 1
ATOM 790 N N . CYS A 1 99 ? 4.301 0.954 -10.362 1.00 91.19 99 CYS A N 1
ATOM 791 C CA . CYS A 1 99 ? 5.381 0.060 -9.951 1.00 91.19 99 CYS A CA 1
ATOM 792 C C . CYS A 1 99 ? 5.785 -0.915 -11.083 1.00 91.19 99 CYS A C 1
ATOM 794 O O . CYS A 1 99 ? 4.956 -1.725 -11.526 1.00 91.19 99 CYS A O 1
ATOM 796 N N . PRO A 1 100 ? 7.038 -0.867 -11.576 1.00 89.75 100 PRO A N 1
ATOM 797 C CA . PRO A 1 100 ? 7.471 -1.654 -12.731 1.00 89.75 100 PRO A CA 1
ATOM 798 C C . PRO A 1 100 ? 7.459 -3.171 -12.474 1.00 89.75 100 PRO A C 1
ATOM 800 O O . PRO A 1 100 ? 7.128 -3.948 -13.379 1.00 89.75 100 PRO A O 1
ATOM 803 N N . GLU A 1 101 ? 7.742 -3.603 -11.247 1.00 89.81 101 GLU A N 1
ATOM 804 C CA . GLU A 1 101 ? 7.733 -5.005 -10.814 1.00 89.81 101 GLU A CA 1
ATOM 805 C C . GLU A 1 101 ? 6.334 -5.611 -10.887 1.00 89.81 101 GLU A C 1
ATOM 807 O O . GLU A 1 101 ? 6.162 -6.767 -11.288 1.00 89.81 101 GLU A O 1
ATOM 812 N N . LEU A 1 102 ? 5.324 -4.814 -10.534 1.00 89.69 102 LEU A N 1
ATOM 813 C CA . LEU A 1 102 ? 3.925 -5.215 -10.595 1.00 89.69 102 LEU A CA 1
ATOM 814 C C . LEU A 1 102 ? 3.357 -5.069 -12.002 1.00 89.69 102 LEU A C 1
ATOM 816 O O . LEU A 1 102 ? 2.576 -5.916 -12.428 1.00 89.69 102 LEU A O 1
ATOM 820 N N . LYS A 1 103 ? 3.784 -4.056 -12.763 1.00 85.94 103 LYS A N 1
ATOM 821 C CA . LYS A 1 103 ? 3.292 -3.779 -14.120 1.00 85.94 103 LYS A CA 1
ATOM 822 C C . LYS A 1 103 ? 3.496 -4.955 -15.073 1.00 85.94 103 LYS A C 1
ATOM 824 O O . LYS A 1 103 ? 2.597 -5.267 -15.850 1.00 85.94 103 LYS A O 1
ATOM 829 N N . ARG A 1 104 ? 4.641 -5.642 -14.989 1.00 82.50 104 ARG A N 1
ATOM 830 C CA . ARG A 1 104 ? 4.934 -6.837 -15.810 1.00 82.50 104 ARG A CA 1
ATOM 831 C C . ARG A 1 104 ? 4.085 -8.048 -15.427 1.00 82.50 104 ARG A C 1
ATOM 833 O O . ARG A 1 104 ? 3.888 -8.936 -16.248 1.00 82.50 104 ARG A O 1
ATOM 840 N N . LYS A 1 105 ? 3.595 -8.079 -14.188 1.00 85.81 105 LYS A N 1
ATOM 841 C CA . LYS A 1 105 ? 2.796 -9.174 -13.630 1.00 85.81 105 LYS A CA 1
ATOM 842 C C . LYS A 1 105 ? 1.309 -8.840 -13.600 1.00 85.81 105 LYS A C 1
ATOM 844 O O . LYS A 1 105 ? 0.512 -9.700 -13.242 1.00 85.81 105 LYS A O 1
ATOM 849 N N . LEU A 1 106 ? 0.918 -7.613 -13.940 1.00 83.00 106 LEU A N 1
ATOM 850 C CA . LEU A 1 106 ? -0.463 -7.177 -13.854 1.00 83.00 106 LEU A CA 1
ATOM 851 C C . LEU A 1 106 ? -1.312 -8.027 -14.793 1.00 83.00 106 LEU A C 1
ATOM 853 O O . LEU A 1 106 ? -1.038 -8.107 -15.993 1.00 83.00 106 LEU A O 1
ATOM 857 N N . HIS A 1 107 ? -2.370 -8.632 -14.263 1.00 70.38 107 HIS A N 1
ATOM 858 C CA . HIS A 1 107 ? -3.367 -9.243 -15.125 1.00 70.38 107 HIS A CA 1
ATOM 859 C C . HIS A 1 107 ? -4.090 -8.110 -15.866 1.00 70.38 107 HIS A C 1
ATOM 861 O O . HIS A 1 107 ? -5.011 -7.497 -15.324 1.00 70.38 107 HIS A O 1
ATOM 867 N N . ARG A 1 108 ? -3.660 -7.785 -17.093 1.00 61.28 108 ARG A N 1
ATOM 868 C CA . ARG A 1 108 ? -4.562 -7.105 -18.023 1.00 61.28 108 ARG A CA 1
ATOM 869 C C . ARG A 1 108 ? -5.672 -8.110 -18.301 1.00 61.28 108 ARG A C 1
ATOM 871 O O . ARG A 1 108 ? -5.339 -9.220 -18.721 1.00 61.28 108 ARG A O 1
ATOM 878 N N . PRO A 1 109 ? -6.951 -7.774 -18.062 1.00 54.56 109 PRO A N 1
ATOM 879 C CA . PRO A 1 109 ? -8.015 -8.556 -18.659 1.00 54.56 109 PRO A CA 1
ATOM 880 C C . PRO A 1 109 ? -7.681 -8.585 -20.151 1.00 54.56 109 PRO A C 1
ATOM 882 O O . PRO A 1 109 ? -7.522 -7.513 -20.742 1.00 54.56 109 PRO A O 1
ATOM 885 N N . PRO A 1 110 ? -7.468 -9.757 -20.759 1.00 52.00 110 PRO A N 1
ATOM 886 C CA . PRO A 1 110 ? -7.481 -9.784 -22.198 1.00 52.00 110 PRO A CA 1
ATOM 887 C C . PRO A 1 110 ? -8.898 -9.338 -22.582 1.00 52.00 110 PRO A C 1
ATOM 889 O O . PRO A 1 110 ? -9.863 -9.786 -21.956 1.00 52.00 110 PRO A O 1
ATOM 892 N N . ASP A 1 111 ? -9.056 -8.548 -23.645 1.00 56.06 111 ASP A N 1
ATOM 893 C CA . ASP A 1 111 ? -10.360 -8.373 -24.322 1.00 56.06 111 ASP A CA 1
ATOM 894 C C . ASP A 1 111 ? -10.986 -9.731 -24.730 1.00 56.06 111 ASP A C 1
ATOM 896 O O . ASP A 1 111 ? -12.123 -9.829 -25.180 1.00 56.06 111 ASP A O 1
ATOM 900 N N . TYR A 1 112 ? -10.234 -10.811 -24.517 1.00 50.22 112 TYR A N 1
ATOM 901 C CA . TYR A 1 112 ? -10.618 -12.200 -24.540 1.00 50.22 112 TYR A CA 1
ATOM 902 C C . TYR A 1 112 ? -10.457 -12.847 -23.149 1.00 50.22 112 TYR A C 1
ATOM 904 O O . TYR A 1 112 ? -9.483 -13.552 -22.880 1.00 50.22 112 TYR A O 1
ATOM 912 N N . ALA A 1 113 ? -11.408 -12.635 -22.236 1.00 46.47 113 ALA A N 1
ATOM 913 C CA . ALA A 1 113 ? -11.504 -13.477 -21.044 1.00 46.47 113 ALA A CA 1
ATOM 914 C C . ALA A 1 113 ? -11.575 -14.953 -21.498 1.00 46.47 113 ALA A C 1
ATOM 916 O O . ALA A 1 113 ? -12.467 -15.299 -22.283 1.00 46.47 113 ALA A O 1
ATOM 917 N N . PRO A 1 114 ? -10.669 -15.848 -21.060 1.00 44.47 114 PRO A N 1
ATOM 918 C CA . PRO A 1 114 ? -10.784 -17.260 -21.389 1.00 44.47 114 PRO A CA 1
ATOM 919 C C . PRO A 1 114 ? -12.148 -17.754 -20.898 1.00 44.47 114 PRO A C 1
ATOM 921 O O . PRO A 1 114 ? -12.471 -17.624 -19.715 1.00 44.47 114 PRO A O 1
ATOM 924 N N . LYS A 1 115 ? -12.960 -18.320 -21.802 1.00 52.75 115 LYS A N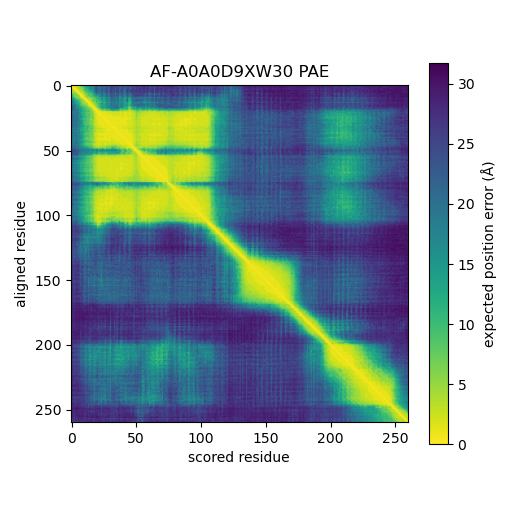 1
ATOM 925 C CA . LYS A 1 115 ? -14.333 -18.797 -21.529 1.00 52.75 115 LYS A CA 1
ATOM 926 C C . LYS A 1 115 ? -14.440 -19.758 -20.325 1.00 52.75 115 LYS A C 1
ATOM 928 O O . LYS A 1 115 ? -15.542 -19.985 -19.835 1.00 52.75 115 LYS A O 1
ATOM 933 N N . SER A 1 116 ? -13.320 -20.279 -19.817 1.00 48.28 116 SER A N 1
ATOM 934 C CA . SER A 1 116 ? -13.218 -21.144 -18.636 1.00 48.28 116 SER A CA 1
ATOM 935 C C . SER A 1 116 ? -13.383 -20.441 -17.279 1.00 48.28 116 SER A C 1
ATOM 937 O O . SER A 1 116 ? -13.487 -21.130 -16.269 1.00 48.28 116 SER A O 1
ATOM 939 N N . TRP A 1 117 ? -13.466 -19.106 -17.219 1.00 46.47 117 TRP A N 1
ATOM 940 C CA . TRP A 1 117 ? -13.747 -18.384 -15.963 1.00 46.47 117 TRP A CA 1
ATOM 941 C C . TRP A 1 117 ? -15.237 -18.356 -15.578 1.00 46.47 117 TRP A C 1
ATOM 943 O O . TRP A 1 117 ? -15.586 -17.832 -14.521 1.00 46.47 117 TRP A O 1
ATOM 953 N N . HIS A 1 118 ? -16.115 -19.000 -16.359 1.00 42.94 118 HIS A N 1
ATOM 954 C CA . HIS A 1 118 ? -17.431 -19.433 -15.880 1.00 42.94 118 HIS A CA 1
ATOM 955 C C . HIS A 1 118 ? -17.263 -20.586 -14.881 1.00 42.94 118 HIS A C 1
ATOM 957 O O . HIS A 1 118 ? -17.579 -21.744 -15.153 1.00 42.94 118 HIS A O 1
ATOM 963 N N . ILE A 1 119 ? -16.755 -20.269 -13.693 1.00 49.47 119 ILE A N 1
ATOM 964 C CA . ILE A 1 119 ? -16.897 -21.145 -12.538 1.00 49.47 119 ILE A CA 1
ATOM 965 C C . ILE A 1 119 ? -18.398 -21.201 -12.267 1.00 49.47 119 ILE A C 1
ATOM 967 O O . ILE A 1 119 ? -19.025 -20.193 -11.948 1.00 49.47 119 ILE A O 1
ATOM 971 N N . ASN A 1 120 ? -18.983 -22.378 -12.458 1.00 42.09 120 ASN A N 1
ATOM 972 C CA . ASN A 1 120 ? -20.393 -22.646 -12.228 1.00 42.09 120 ASN A CA 1
ATOM 973 C C . ASN A 1 120 ? -20.678 -22.509 -10.715 1.00 42.09 120 ASN A C 1
ATOM 975 O O . ASN A 1 120 ? -20.645 -23.480 -9.962 1.00 42.09 120 ASN A O 1
ATOM 979 N N . LEU A 1 121 ? -20.900 -21.277 -10.240 1.00 47.38 121 LEU A N 1
ATOM 980 C CA . LEU A 1 121 ? -21.206 -20.967 -8.835 1.00 47.38 121 LEU A CA 1
ATOM 981 C C . LEU A 1 121 ? -22.584 -21.500 -8.399 1.00 47.38 121 LEU A C 1
ATOM 983 O O . LEU A 1 121 ? -22.919 -21.447 -7.220 1.00 47.38 121 LEU A O 1
ATOM 987 N N . SER A 1 122 ? -23.366 -22.056 -9.327 1.00 49.62 122 SER A N 1
ATOM 988 C CA . SER A 1 122 ? -24.680 -22.655 -9.073 1.00 49.62 122 SER A CA 1
ATOM 989 C C . SER A 1 122 ? -24.624 -23.941 -8.230 1.00 49.62 122 SER A C 1
ATOM 991 O O . SER A 1 122 ? -25.633 -24.319 -7.638 1.00 49.62 122 SER A O 1
ATOM 993 N N . GLY A 1 123 ? -23.459 -24.596 -8.117 1.00 44.69 123 GLY A N 1
ATOM 994 C CA . GLY A 1 123 ? -23.307 -25.852 -7.366 1.00 44.69 123 GLY A CA 1
ATOM 995 C C . GLY A 1 123 ? -22.718 -25.724 -5.955 1.00 44.69 123 GLY A C 1
ATOM 996 O O . GLY A 1 123 ? -22.883 -26.629 -5.137 1.00 44.69 123 GLY A O 1
ATOM 997 N N . VAL A 1 124 ? -22.037 -24.620 -5.632 1.00 46.59 124 VAL A N 1
ATOM 998 C CA . VAL A 1 124 ? -21.283 -24.488 -4.373 1.00 46.59 124 VAL A CA 1
ATOM 999 C C . VAL A 1 124 ? -22.054 -23.600 -3.407 1.00 46.59 124 VAL A C 1
ATOM 1001 O O . VAL A 1 124 ? -21.817 -22.399 -3.304 1.00 46.59 124 VAL A O 1
ATOM 1004 N N . ARG A 1 125 ? -22.993 -24.198 -2.665 1.00 48.03 125 ARG A N 1
ATOM 1005 C CA . ARG A 1 125 ? -23.593 -23.514 -1.512 1.00 48.03 125 ARG A CA 1
ATOM 1006 C C . ARG A 1 125 ? -22.474 -23.158 -0.523 1.00 48.03 125 ARG A C 1
ATOM 1008 O O . ARG A 1 125 ? -21.714 -24.053 -0.141 1.00 48.03 125 ARG A O 1
ATOM 1015 N N . PRO A 1 126 ? -22.366 -21.902 -0.062 1.00 43.09 126 PRO A N 1
ATOM 1016 C CA . PRO A 1 126 ? -21.472 -21.564 1.030 1.00 43.09 126 PRO A CA 1
ATOM 1017 C C . PRO A 1 126 ? -22.024 -22.217 2.297 1.00 43.09 126 PRO A C 1
ATOM 1019 O O . PRO A 1 126 ? -22.896 -21.672 2.962 1.00 43.09 126 PRO A O 1
ATOM 1022 N N . VAL A 1 127 ? -21.541 -23.415 2.623 1.00 47.59 127 VAL A N 1
ATOM 1023 C CA . VAL A 1 127 ? -21.674 -23.958 3.974 1.00 47.59 127 VAL A CA 1
ATOM 1024 C C . VAL A 1 127 ? -20.586 -23.270 4.791 1.00 47.59 127 VAL A C 1
ATOM 1026 O O . VAL A 1 127 ? -19.403 -23.512 4.523 1.00 47.59 127 VAL A O 1
ATOM 1029 N N . PRO A 1 128 ? -20.926 -22.400 5.758 1.00 44.66 128 PRO A N 1
ATOM 1030 C CA . PRO A 1 128 ? -19.937 -21.819 6.646 1.00 44.66 128 PRO A CA 1
ATOM 1031 C C . PRO A 1 128 ? -19.296 -22.974 7.412 1.00 44.66 128 PRO A C 1
ATOM 1033 O O . PRO A 1 128 ? -19.900 -23.542 8.319 1.00 44.66 128 PRO A O 1
ATOM 1036 N N . ARG A 1 129 ? -18.083 -23.383 7.026 1.00 52.78 129 ARG A N 1
ATOM 1037 C CA . ARG A 1 129 ? -17.321 -24.314 7.852 1.00 52.78 129 ARG A CA 1
ATOM 1038 C C . ARG A 1 129 ? -16.850 -23.522 9.069 1.00 52.78 129 ARG A C 1
ATOM 1040 O O . ARG A 1 129 ? -16.103 -22.556 8.892 1.00 52.78 129 ARG A O 1
ATOM 1047 N N . PRO A 1 130 ? -17.261 -23.893 10.292 1.00 45.00 130 PRO A N 1
ATOM 1048 C CA . PRO A 1 130 ? -16.763 -23.239 11.486 1.00 45.00 130 PRO A CA 1
ATOM 1049 C C . PRO A 1 130 ? -15.250 -23.443 11.536 1.00 45.00 130 PRO A C 1
ATOM 1051 O O . PRO A 1 130 ? -14.758 -24.568 11.653 1.00 45.00 130 PRO A O 1
ATOM 1054 N N . TYR A 1 131 ? -14.500 -22.347 11.416 1.00 41.50 131 TYR A N 1
ATOM 1055 C CA . TYR A 1 131 ? -13.073 -22.355 11.694 1.00 41.50 131 TYR A CA 1
ATOM 1056 C C . TYR A 1 131 ? -12.902 -22.854 13.127 1.00 41.50 131 TYR A C 1
ATOM 1058 O O . TYR A 1 131 ? -13.276 -22.172 14.084 1.00 41.50 131 TYR A O 1
ATOM 1066 N N . LYS A 1 132 ? -12.337 -24.055 13.288 1.00 46.06 132 LYS A N 1
ATOM 1067 C CA . LYS A 1 132 ? -11.884 -24.533 14.593 1.00 46.06 132 LYS A CA 1
ATOM 1068 C C . LYS A 1 132 ? -10.748 -23.609 15.031 1.00 46.06 132 LYS A C 1
ATOM 1070 O O . LYS A 1 132 ? -9.593 -23.834 14.676 1.00 46.06 132 LYS A O 1
ATOM 1075 N N . LYS A 1 133 ? -11.078 -22.538 15.764 1.00 52.31 133 LYS A N 1
ATOM 1076 C CA . LYS A 1 133 ? -10.108 -21.725 16.505 1.00 52.31 133 LYS A CA 1
ATOM 1077 C C . LYS A 1 133 ? -9.331 -22.693 17.393 1.00 52.31 133 LYS A C 1
ATOM 1079 O O . LYS A 1 133 ? -9.860 -23.155 18.403 1.00 52.31 133 LYS A O 1
ATOM 1084 N N . LYS A 1 134 ? -8.093 -23.025 17.016 1.00 66.19 134 LYS A N 1
ATOM 1085 C CA . LYS A 1 134 ? -7.146 -23.617 17.962 1.00 66.19 134 LYS A CA 1
ATOM 1086 C C . LYS A 1 134 ? -6.970 -22.573 19.058 1.00 66.19 134 LYS A C 1
ATOM 1088 O O . LYS A 1 134 ? -6.379 -21.524 18.820 1.00 66.19 134 LYS A O 1
ATOM 1093 N N . ARG A 1 135 ? -7.592 -22.809 20.216 1.00 73.50 135 ARG A N 1
ATOM 1094 C CA . ARG A 1 135 ? -7.401 -21.962 21.391 1.00 73.50 135 ARG A CA 1
ATOM 1095 C C . ARG A 1 135 ? -5.927 -22.085 21.763 1.00 73.50 135 ARG A C 1
ATOM 1097 O O . ARG A 1 135 ? -5.476 -23.183 22.074 1.00 73.50 135 ARG A O 1
ATOM 1104 N N . LEU A 1 136 ? -5.191 -20.982 21.662 1.00 73.19 136 LEU A N 1
ATOM 1105 C CA . LEU A 1 136 ? -3.852 -20.896 22.232 1.00 73.19 136 LEU A CA 1
ATOM 1106 C C . LEU A 1 136 ? -3.963 -21.202 23.726 1.00 73.19 136 LEU A C 1
ATOM 1108 O O . LEU A 1 136 ? -4.896 -20.739 24.392 1.00 73.19 136 LEU A O 1
ATOM 1112 N N . THR A 1 137 ? -3.048 -22.012 24.245 1.00 87.88 137 THR A N 1
ATOM 1113 C CA . THR A 1 137 ? -3.006 -22.286 25.682 1.00 87.88 137 THR A CA 1
ATOM 1114 C C . THR A 1 137 ? -2.646 -21.003 26.435 1.00 87.88 137 THR A C 1
ATOM 1116 O O . THR A 1 137 ? -1.987 -20.108 25.900 1.00 87.88 137 THR A O 1
ATOM 1119 N N . LYS A 1 138 ? -3.046 -20.902 27.709 1.00 87.31 138 LYS A N 1
ATOM 1120 C CA . LYS A 1 138 ? -2.708 -19.750 28.565 1.00 87.31 138 LYS A CA 1
ATOM 1121 C C . LYS A 1 138 ? -1.190 -19.507 28.628 1.00 87.31 138 LYS A C 1
ATOM 1123 O O . LYS A 1 138 ? -0.757 -18.362 28.662 1.00 87.31 138 LYS A O 1
ATOM 1128 N N . SER A 1 139 ? -0.389 -20.575 28.558 1.00 86.75 139 SER A N 1
ATOM 1129 C CA . SER A 1 139 ? 1.074 -20.497 28.483 1.00 86.75 139 SER A CA 1
ATOM 1130 C C . SER A 1 139 ? 1.581 -19.869 27.180 1.00 86.75 139 SER A C 1
ATOM 1132 O O . SER A 1 139 ? 2.476 -19.031 27.226 1.00 86.75 139 SER A O 1
ATOM 1134 N N . GLN A 1 140 ? 0.987 -20.208 26.032 1.00 82.69 140 GLN A N 1
ATOM 1135 C CA . GLN A 1 140 ? 1.341 -19.609 24.740 1.00 82.69 140 GLN A CA 1
ATOM 1136 C C . GLN A 1 140 ? 0.985 -18.121 24.691 1.00 82.69 140 GLN A C 1
ATOM 1138 O O . GLN A 1 140 ? 1.772 -17.319 24.197 1.00 82.69 140 GLN A O 1
ATOM 1143 N N . LEU A 1 141 ? -0.171 -17.739 25.243 1.00 80.81 141 LEU A N 1
ATOM 1144 C CA . LEU A 1 141 ? -0.560 -16.331 25.353 1.00 80.81 141 LEU A CA 1
ATOM 1145 C C . LEU A 1 141 ? 0.393 -15.550 26.263 1.00 80.81 141 LEU A C 1
ATOM 1147 O O . LEU A 1 141 ? 0.843 -14.477 25.871 1.00 80.81 141 LEU A O 1
ATOM 1151 N N . ASN A 1 142 ? 0.757 -16.104 27.423 1.00 88.12 142 ASN A N 1
ATOM 1152 C CA . ASN A 1 142 ? 1.732 -15.471 28.311 1.00 88.12 142 ASN A CA 1
ATOM 1153 C C . ASN A 1 142 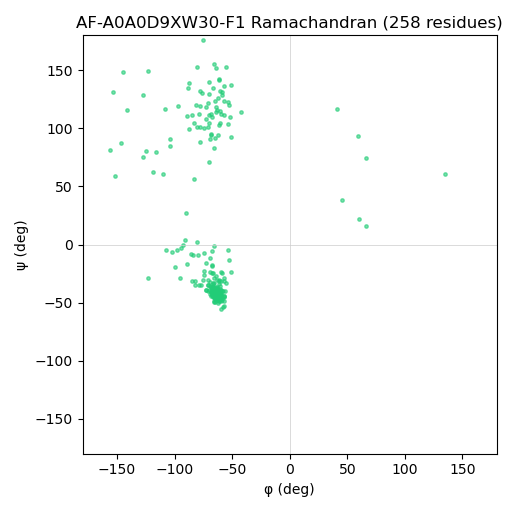? 3.091 -15.290 27.627 1.00 88.12 142 ASN A C 1
ATOM 1155 O O . ASN A 1 142 ? 3.647 -14.202 27.717 1.00 88.12 142 ASN A O 1
ATOM 1159 N N . GLY A 1 143 ? 3.580 -16.294 26.889 1.00 89.50 143 GLY A N 1
ATOM 1160 C CA . GLY A 1 143 ? 4.842 -16.191 26.147 1.00 89.50 143 GLY A CA 1
ATOM 1161 C C . GLY A 1 143 ? 4.837 -15.075 25.096 1.00 89.50 143 GLY A C 1
ATOM 1162 O O . GLY A 1 143 ? 5.812 -14.337 24.961 1.00 89.50 143 GLY A O 1
ATOM 1163 N N . ILE A 1 144 ? 3.717 -14.901 24.386 1.00 81.00 144 ILE A N 1
ATOM 1164 C CA . ILE A 1 144 ? 3.550 -13.812 23.412 1.00 81.00 144 ILE A CA 1
ATOM 1165 C C . ILE A 1 144 ? 3.537 -12.449 24.121 1.00 81.00 144 ILE A C 1
ATOM 1167 O O . ILE A 1 144 ? 4.195 -11.512 23.669 1.00 81.00 144 ILE A O 1
ATOM 1171 N N . VAL A 1 145 ? 2.825 -12.327 25.246 1.00 88.50 145 VAL A N 1
ATOM 1172 C CA . VAL A 1 145 ? 2.756 -11.077 26.021 1.00 88.50 145 VAL A CA 1
ATOM 1173 C C . VAL A 1 145 ? 4.127 -10.695 26.585 1.00 88.50 145 VAL A C 1
ATOM 1175 O O . VAL A 1 145 ? 4.537 -9.543 26.441 1.00 88.50 145 VAL A O 1
ATOM 1178 N N . THR A 1 146 ? 4.867 -11.647 27.164 1.00 90.94 146 THR A N 1
ATOM 1179 C CA . THR A 1 146 ? 6.213 -11.395 27.701 1.00 90.94 146 THR A CA 1
ATOM 1180 C C . THR A 1 146 ? 7.196 -11.005 26.604 1.00 90.94 146 THR A C 1
ATOM 1182 O O . THR A 1 146 ? 7.978 -10.078 26.795 1.00 90.94 146 THR A O 1
ATOM 1185 N N . PHE A 1 147 ? 7.110 -11.639 25.431 1.00 91.19 147 PHE A N 1
ATOM 1186 C CA . PHE A 1 147 ? 7.940 -11.292 24.278 1.00 91.19 147 PHE A CA 1
ATOM 1187 C C . PHE A 1 147 ? 7.722 -9.840 23.828 1.00 91.19 147 PHE A C 1
ATOM 1189 O O . PHE A 1 147 ? 8.681 -9.096 23.621 1.00 91.19 147 PHE A O 1
ATOM 1196 N N . PHE A 1 148 ? 6.465 -9.397 23.718 1.00 85.06 148 PHE A N 1
ATOM 1197 C CA . PHE A 1 148 ? 6.176 -8.016 23.328 1.00 85.06 148 PHE A CA 1
ATOM 1198 C C . PHE A 1 148 ? 6.576 -6.998 24.400 1.00 85.06 148 PHE A C 1
ATOM 1200 O O . PHE A 1 148 ? 7.053 -5.918 24.051 1.00 85.06 148 PHE A O 1
ATOM 1207 N N . ALA A 1 149 ? 6.415 -7.324 25.685 1.00 86.31 149 ALA A N 1
ATOM 1208 C CA . ALA A 1 149 ? 6.879 -6.468 26.776 1.00 86.31 149 ALA A CA 1
ATOM 1209 C C . ALA A 1 149 ? 8.406 -6.289 26.735 1.00 86.31 149 ALA A C 1
ATOM 1211 O O . ALA A 1 149 ? 8.892 -5.160 26.797 1.00 86.31 149 ALA A O 1
ATOM 1212 N N . GLN A 1 150 ? 9.144 -7.383 26.526 1.00 95.31 150 GLN A N 1
ATOM 1213 C CA . GLN A 1 150 ? 10.596 -7.357 26.360 1.00 95.31 150 GLN A CA 1
ATOM 1214 C C . GLN A 1 150 ? 11.014 -6.493 25.164 1.00 95.31 150 GLN A C 1
ATOM 1216 O O . GLN A 1 150 ? 11.859 -5.611 25.306 1.00 95.31 150 GLN A O 1
ATOM 1221 N N . LYS A 1 151 ? 10.390 -6.684 23.994 1.00 88.3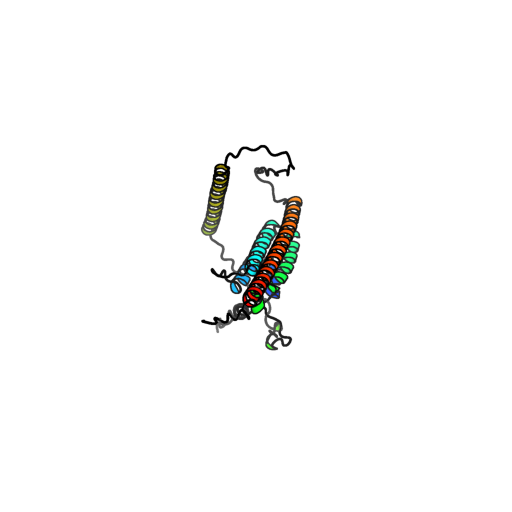8 151 LYS A N 1
ATOM 1222 C CA . LYS A 1 151 ? 10.750 -5.922 22.789 1.00 88.38 151 LYS A CA 1
ATOM 1223 C C . LYS A 1 151 ? 10.496 -4.424 22.922 1.00 88.38 151 LYS A C 1
ATOM 1225 O O . LYS A 1 151 ? 11.299 -3.635 22.433 1.00 88.38 151 LYS A O 1
ATOM 1230 N N . ARG A 1 152 ? 9.428 -4.012 23.612 1.00 87.25 152 ARG A N 1
ATOM 1231 C CA . ARG A 1 152 ? 9.202 -2.586 23.911 1.00 87.25 152 ARG A CA 1
ATOM 1232 C C . ARG A 1 152 ? 10.293 -2.009 24.807 1.00 87.25 152 ARG A C 1
ATOM 1234 O O . ARG A 1 152 ? 10.719 -0.883 24.578 1.00 87.25 152 ARG A O 1
ATOM 1241 N N . HIS A 1 153 ? 10.739 -2.771 25.804 1.00 91.62 153 HIS A N 1
ATOM 1242 C CA . HIS A 1 153 ? 11.797 -2.329 26.705 1.00 91.62 153 HIS A CA 1
ATOM 1243 C C . HIS A 1 153 ? 13.133 -2.139 25.971 1.00 91.62 153 HIS A C 1
ATOM 1245 O O . HIS A 1 153 ? 13.761 -1.094 26.119 1.00 91.62 153 HIS A O 1
ATOM 1251 N N . GLU A 1 154 ? 13.517 -3.090 25.113 1.00 89.50 154 GLU A N 1
ATOM 1252 C CA . GLU A 1 154 ? 14.722 -2.984 24.271 1.00 89.50 154 GLU A CA 1
ATOM 1253 C C . GLU A 1 154 ? 14.693 -1.735 23.373 1.00 89.50 154 GLU A C 1
ATOM 1255 O O . GLU A 1 154 ? 15.680 -1.006 23.291 1.00 89.50 154 GLU A O 1
ATOM 1260 N N . ILE A 1 155 ? 13.550 -1.448 22.740 1.00 87.19 155 ILE A N 1
ATOM 1261 C CA . ILE A 1 155 ? 13.380 -0.253 21.899 1.00 87.19 155 ILE A CA 1
ATOM 1262 C C . ILE A 1 155 ? 13.545 1.031 22.725 1.00 87.19 155 ILE A C 1
ATOM 1264 O O . ILE A 1 155 ? 14.241 1.945 22.290 1.00 87.19 155 ILE A O 1
ATOM 1268 N N . GLY A 1 156 ? 12.959 1.088 23.926 1.00 91.75 156 GLY A N 1
ATOM 1269 C CA . GLY A 1 156 ? 13.087 2.245 24.817 1.00 91.75 156 GLY A CA 1
ATOM 1270 C C . GLY A 1 156 ? 14.532 2.521 25.245 1.00 91.75 156 GLY A C 1
ATOM 1271 O O . GLY A 1 156 ? 14.959 3.673 25.244 1.00 91.75 156 GLY A O 1
ATOM 1272 N N . ILE A 1 157 ? 15.309 1.474 25.545 1.00 94.00 157 ILE A N 1
ATOM 1273 C CA . ILE A 1 157 ? 16.738 1.608 25.877 1.00 94.00 157 ILE A CA 1
ATOM 1274 C C . ILE A 1 157 ? 17.524 2.167 24.686 1.00 94.00 157 ILE A C 1
ATOM 1276 O O . ILE A 1 157 ? 18.344 3.068 24.860 1.00 94.00 157 ILE A O 1
ATOM 1280 N N . ASN A 1 158 ? 17.272 1.655 23.479 1.00 87.75 158 ASN A N 1
ATOM 1281 C CA . ASN A 1 158 ? 17.986 2.093 22.279 1.00 87.75 158 ASN A CA 1
ATOM 1282 C C . ASN A 1 158 ? 17.688 3.560 21.930 1.00 87.75 158 ASN A C 1
ATOM 1284 O O . ASN A 1 158 ? 18.613 4.298 21.600 1.00 87.75 158 ASN A O 1
ATOM 1288 N N . LEU A 1 159 ? 16.431 3.992 22.074 1.00 88.00 159 LEU A N 1
ATOM 1289 C CA . LEU A 1 159 ? 16.029 5.394 21.900 1.00 88.00 159 LEU A CA 1
ATOM 1290 C C . LEU A 1 159 ? 16.738 6.315 22.900 1.00 88.00 159 LEU A C 1
ATOM 1292 O O . LEU A 1 159 ? 17.359 7.296 22.500 1.00 88.00 159 LEU A O 1
ATOM 1296 N N . ALA A 1 160 ? 16.737 5.959 24.189 1.00 89.75 160 ALA A N 1
ATOM 1297 C CA . ALA A 1 160 ? 17.425 6.745 25.215 1.00 89.75 160 ALA A CA 1
ATOM 1298 C C . ALA A 1 160 ? 18.945 6.829 24.976 1.00 89.75 160 ALA A C 1
ATOM 1300 O O . ALA A 1 160 ? 19.587 7.823 25.324 1.00 89.75 160 ALA A O 1
ATOM 1301 N N . ARG A 1 161 ? 19.539 5.789 24.376 1.00 90.19 161 ARG A N 1
ATOM 1302 C CA . ARG A 1 161 ? 20.955 5.788 23.997 1.00 90.19 161 ARG A CA 1
ATOM 1303 C C . ARG A 1 161 ? 21.234 6.766 22.854 1.00 90.19 161 ARG A C 1
ATOM 1305 O O . ARG A 1 161 ? 22.195 7.522 22.959 1.00 90.19 161 ARG A O 1
ATOM 1312 N N . GLN A 1 162 ? 20.387 6.789 21.824 1.00 84.94 162 GLN A N 1
ATOM 1313 C CA . GLN A 1 162 ? 20.509 7.735 20.708 1.00 84.94 162 GLN A CA 1
ATOM 1314 C C . GLN A 1 162 ? 20.390 9.190 21.176 1.00 84.94 162 GLN A C 1
ATOM 1316 O O . GLN A 1 162 ? 21.253 10.000 20.850 1.00 84.94 162 GLN A O 1
ATOM 1321 N N . GLU A 1 163 ? 19.420 9.505 22.041 1.00 88.00 163 GLU A N 1
ATOM 1322 C CA . GLU A 1 163 ? 19.273 10.862 22.599 1.00 88.00 163 GLU A CA 1
ATOM 1323 C C . GLU A 1 163 ? 20.512 11.326 23.388 1.00 88.00 163 GLU A C 1
ATOM 1325 O O . GLU A 1 163 ? 20.821 12.520 23.453 1.00 88.00 163 GLU A O 1
ATOM 1330 N N . LYS A 1 164 ? 21.233 10.391 24.021 1.00 86.38 164 LYS A N 1
ATOM 1331 C CA . LYS A 1 164 ? 22.469 10.692 24.754 1.00 86.38 164 LYS A CA 1
ATOM 1332 C C . LYS A 1 164 ? 23.667 10.872 23.819 1.00 86.38 164 LYS A C 1
ATOM 1334 O O . LYS A 1 164 ? 24.536 11.689 24.115 1.00 86.38 164 LYS A O 1
ATOM 1339 N N . GLU A 1 165 ? 23.721 10.126 22.718 1.00 85.12 165 GLU A N 1
ATOM 1340 C CA . GLU A 1 165 ? 24.752 10.274 21.686 1.00 85.12 165 GLU A CA 1
ATOM 1341 C C . GLU A 1 165 ? 24.616 11.631 20.970 1.00 85.12 165 GLU A C 1
ATOM 1343 O O . GLU A 1 165 ? 25.609 12.349 20.865 1.00 85.12 165 GLU A O 1
ATOM 1348 N N . GLU A 1 166 ? 23.396 12.059 20.626 1.00 78.94 166 GLU A N 1
ATOM 1349 C CA . GLU A 1 166 ? 23.142 13.360 19.979 1.00 78.94 166 GLU A CA 1
ATOM 1350 C C . GLU A 1 166 ? 23.556 14.561 20.845 1.00 78.94 166 GLU A C 1
ATOM 1352 O O . GLU A 1 166 ? 24.148 15.522 20.345 1.00 78.94 166 GLU A O 1
ATOM 1357 N N . LYS A 1 167 ? 23.314 14.500 22.162 1.00 77.19 167 LYS A N 1
ATOM 1358 C CA . LYS A 1 167 ? 23.719 15.566 23.100 1.00 77.19 167 LYS A CA 1
ATOM 1359 C C . LYS A 1 167 ? 25.234 15.684 23.268 1.00 77.19 167 LYS A C 1
ATOM 1361 O O . LYS A 1 167 ? 25.712 16.762 23.609 1.00 77.19 167 LYS A O 1
ATOM 1366 N N . ASN A 1 168 ? 25.986 14.614 23.016 1.00 75.25 168 ASN A N 1
ATOM 1367 C CA . ASN A 1 168 ? 27.442 14.605 23.172 1.00 75.25 168 ASN A CA 1
ATOM 1368 C C . ASN A 1 168 ? 28.193 15.029 21.897 1.00 75.25 168 ASN A C 1
ATOM 1370 O O . ASN A 1 168 ? 29.364 15.385 21.984 1.00 75.25 168 ASN A O 1
ATOM 1374 N N . THR A 1 169 ? 27.541 15.024 20.730 1.00 67.75 169 THR A N 1
ATOM 1375 C CA . THR A 1 169 ? 28.123 15.477 19.449 1.00 67.75 169 THR A CA 1
ATOM 1376 C C . THR A 1 169 ? 27.858 16.950 19.120 1.00 67.75 169 THR A C 1
ATOM 1378 O O . THR A 1 169 ? 28.336 17.448 18.103 1.00 67.75 169 THR A O 1
ATOM 1381 N N . SER A 1 170 ? 27.134 17.670 19.981 1.00 59.62 170 SER A N 1
ATOM 1382 C CA . SER A 1 170 ? 26.981 19.126 19.901 1.00 59.62 170 SER A CA 1
ATOM 1383 C C . SER A 1 170 ? 28.311 19.816 20.238 1.00 59.62 170 SER A C 1
ATOM 1385 O O . SER A 1 170 ? 28.591 2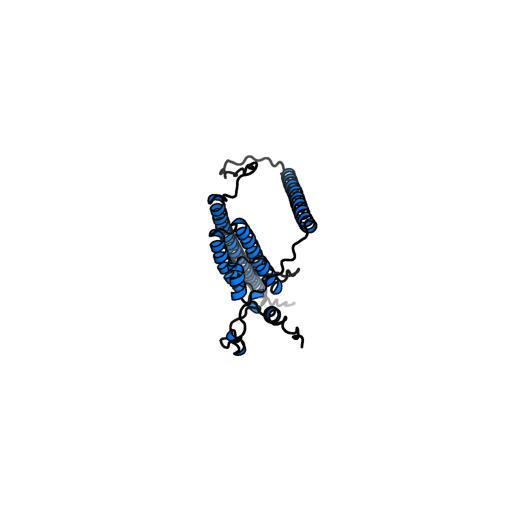0.112 21.400 1.00 59.62 170 SER A O 1
ATOM 1387 N N . PHE A 1 171 ? 29.130 20.070 19.215 1.00 58.00 171 PHE A N 1
ATOM 1388 C CA . PHE A 1 171 ? 30.324 20.914 19.298 1.00 58.00 171 PHE A CA 1
ATOM 1389 C C . PHE A 1 171 ? 29.996 22.280 19.935 1.00 58.00 171 PHE A C 1
ATOM 1391 O O . PHE A 1 171 ? 28.981 22.885 19.579 1.00 58.00 171 PHE A O 1
ATOM 1398 N N . PRO A 1 172 ? 30.837 22.804 20.847 1.00 58.47 172 PRO A N 1
ATOM 1399 C CA . PRO A 1 172 ? 30.681 24.156 21.352 1.00 58.47 172 PRO A CA 1
ATOM 1400 C C . PRO A 1 172 ? 31.226 25.115 20.296 1.00 58.47 172 PRO A C 1
ATOM 1402 O O . PRO A 1 172 ? 32.410 25.438 20.328 1.00 58.47 172 PRO A O 1
ATOM 1405 N N . ASP A 1 173 ? 30.390 25.542 19.348 1.00 50.53 173 ASP A N 1
ATOM 1406 C CA . ASP A 1 173 ? 30.778 26.609 18.430 1.00 50.53 173 ASP A CA 1
ATOM 1407 C C . ASP A 1 173 ? 30.027 27.901 18.736 1.00 50.53 173 ASP A C 1
ATOM 1409 O O . ASP A 1 173 ? 28.796 28.004 18.720 1.00 50.53 173 ASP A O 1
ATOM 1413 N N . ALA A 1 174 ? 30.835 28.876 19.118 1.00 55.47 174 ALA A N 1
ATOM 1414 C CA . ALA A 1 174 ? 30.445 30.172 19.598 1.00 55.47 174 ALA A CA 1
ATOM 1415 C C . ALA A 1 174 ? 30.177 31.086 18.408 1.00 55.47 174 ALA A C 1
ATOM 1417 O O . ALA A 1 174 ? 31.120 31.619 17.848 1.00 55.47 174 ALA A O 1
ATOM 1418 N N . HIS A 1 175 ? 28.913 31.361 18.086 1.00 49.16 175 HIS A N 1
ATOM 1419 C CA . HIS A 1 175 ? 28.533 32.641 17.484 1.00 49.16 175 HIS A CA 1
ATOM 1420 C C . HIS A 1 175 ? 27.070 32.987 17.799 1.00 49.16 175 HIS A C 1
ATOM 1422 O O . HIS A 1 175 ? 26.180 32.165 17.576 1.00 49.16 175 HIS A O 1
ATOM 1428 N N . PRO A 1 176 ? 26.780 34.215 18.269 1.00 56.97 176 PRO A N 1
ATOM 1429 C CA . PRO A 1 176 ? 25.414 34.678 18.422 1.00 56.97 176 PRO A CA 1
ATOM 1430 C C . PRO A 1 176 ? 24.885 35.074 17.039 1.00 56.97 176 PRO A C 1
ATOM 1432 O O . PRO A 1 176 ? 25.422 35.973 16.389 1.00 56.97 176 PRO A O 1
ATOM 1435 N N . ARG A 1 177 ? 23.823 34.412 16.575 1.00 42.28 177 ARG A N 1
ATOM 1436 C CA . ARG A 1 177 ? 23.030 34.879 15.431 1.00 42.28 177 ARG A CA 1
ATOM 1437 C C . ARG A 1 177 ? 21.560 35.057 15.808 1.00 42.28 177 ARG A C 1
ATOM 1439 O O . ARG A 1 177 ? 21.082 34.412 16.740 1.00 42.28 177 ARG A O 1
ATOM 1446 N N . PRO A 1 178 ? 20.889 36.015 15.146 1.00 51.22 178 PRO A N 1
ATOM 1447 C CA . PRO A 1 178 ? 19.774 36.749 15.718 1.00 51.22 178 PRO A CA 1
ATOM 1448 C C . PRO A 1 178 ? 18.454 35.982 15.654 1.00 51.22 178 PRO A C 1
ATOM 1450 O O . PRO A 1 178 ? 18.212 35.161 14.770 1.00 51.22 178 PRO A O 1
ATOM 1453 N N . ALA A 1 179 ? 17.602 36.322 16.619 1.00 55.25 179 ALA A N 1
ATOM 1454 C CA . ALA A 1 179 ? 16.253 35.827 16.819 1.00 55.25 179 ALA A CA 1
ATOM 1455 C C . ALA A 1 179 ? 15.463 35.710 15.508 1.00 55.25 179 ALA A C 1
ATOM 1457 O O . ALA A 1 179 ? 15.122 36.715 14.891 1.00 55.25 179 ALA A O 1
ATOM 1458 N N . THR A 1 180 ? 15.130 34.478 15.117 1.00 46.91 180 THR A N 1
ATOM 1459 C CA . THR A 1 180 ? 14.115 34.229 14.093 1.00 46.91 180 THR A CA 1
ATOM 1460 C C . THR A 1 180 ? 13.283 33.004 14.474 1.00 46.91 180 THR A C 1
ATOM 1462 O O . THR A 1 180 ? 13.794 31.894 14.554 1.00 46.91 180 THR A O 1
ATOM 1465 N N . LEU A 1 181 ? 11.996 33.275 14.707 1.00 45.50 181 LEU A N 1
ATOM 1466 C CA . LEU A 1 181 ? 10.830 32.386 14.664 1.00 45.50 181 LEU A CA 1
ATOM 1467 C C . LEU A 1 181 ? 10.816 31.161 15.594 1.00 45.50 181 LEU A C 1
ATOM 1469 O O . LEU A 1 181 ? 11.214 30.049 15.265 1.00 45.50 181 LEU A O 1
ATOM 1473 N N . PHE A 1 182 ? 10.203 31.408 16.751 1.00 38.47 182 PHE A N 1
ATOM 1474 C CA . PHE A 1 182 ? 9.605 30.432 17.654 1.00 38.47 182 PHE A CA 1
ATOM 1475 C C . PHE A 1 182 ? 8.636 29.509 16.888 1.00 38.47 182 PHE A C 1
ATOM 1477 O O . PHE A 1 182 ? 7.556 29.936 16.481 1.00 38.47 182 PHE A O 1
ATOM 1484 N N . VAL A 1 183 ? 9.000 28.237 16.719 1.00 44.09 183 VAL A N 1
ATOM 1485 C CA . VAL A 1 183 ? 8.039 27.160 16.442 1.00 44.09 183 VAL A CA 1
ATOM 1486 C C . VAL A 1 183 ? 7.750 26.491 17.788 1.00 44.09 183 VAL A C 1
ATOM 1488 O O . VAL A 1 183 ? 8.693 26.023 18.431 1.00 44.09 183 VAL A O 1
ATOM 1491 N N . PRO A 1 184 ? 6.499 26.472 18.281 1.00 42.88 184 PRO A N 1
ATOM 1492 C CA . PRO A 1 184 ? 6.202 25.865 19.569 1.00 42.88 184 PRO A CA 1
ATOM 1493 C C . PRO A 1 184 ? 6.387 24.345 19.481 1.00 42.88 184 PRO A C 1
ATOM 1495 O O . PRO A 1 184 ? 5.629 23.639 18.820 1.00 42.88 184 PRO A O 1
ATOM 1498 N N . VAL A 1 185 ? 7.408 23.848 20.178 1.00 43.06 185 VAL A N 1
ATOM 1499 C CA . VAL A 1 185 ? 7.593 22.427 20.481 1.00 43.06 185 VAL A CA 1
ATOM 1500 C C . VAL A 1 185 ? 6.479 22.007 21.442 1.00 43.06 185 VAL A C 1
ATOM 1502 O O . VAL A 1 185 ? 6.445 22.428 22.599 1.00 43.06 185 VAL A O 1
ATOM 1505 N N . LEU A 1 186 ? 5.539 21.195 20.955 1.00 39.44 186 LEU A N 1
ATOM 1506 C CA . LEU A 1 186 ? 4.477 20.606 21.769 1.00 39.44 186 LEU A CA 1
ATOM 1507 C C . LEU A 1 186 ? 5.074 19.546 22.703 1.00 39.44 186 LEU A C 1
ATOM 1509 O O . LEU A 1 186 ? 5.418 18.438 22.297 1.00 39.44 186 LEU A O 1
ATOM 1513 N N . SER A 1 187 ? 5.194 19.911 23.979 1.00 39.59 187 SER A N 1
ATOM 1514 C CA . SER A 1 187 ? 5.532 19.008 25.077 1.00 39.59 187 SER A CA 1
ATOM 1515 C C . SER A 1 187 ? 4.349 18.075 25.351 1.00 39.59 187 SER A C 1
ATOM 1517 O O . SER A 1 187 ? 3.362 18.461 25.978 1.00 39.59 187 SER A O 1
ATOM 1519 N N . ILE A 1 188 ? 4.434 16.838 24.864 1.00 41.69 188 ILE A N 1
ATOM 1520 C CA . ILE A 1 188 ? 3.471 15.782 25.186 1.00 41.69 188 ILE A CA 1
ATOM 1521 C C . ILE A 1 188 ? 3.821 15.257 26.584 1.00 41.69 188 ILE A C 1
ATOM 1523 O O . ILE A 1 188 ? 4.773 14.498 26.759 1.00 41.69 188 ILE A O 1
ATOM 1527 N N . ARG A 1 189 ? 3.067 15.692 27.600 1.00 37.34 189 ARG A N 1
ATOM 1528 C CA . ARG A 1 189 ? 3.128 15.103 28.946 1.00 37.34 189 ARG A CA 1
ATOM 1529 C C . ARG A 1 189 ? 2.526 13.690 28.928 1.00 37.34 189 ARG A C 1
ATOM 1531 O O . ARG A 1 189 ? 1.480 13.499 28.306 1.00 37.34 189 ARG A O 1
ATOM 1538 N N . PRO A 1 190 ? 3.116 12.715 29.640 1.00 40.47 190 PRO A N 1
ATOM 1539 C CA . PRO A 1 190 ? 2.487 11.419 29.836 1.00 40.47 190 PRO A CA 1
ATOM 1540 C C . PRO A 1 190 ? 1.298 11.582 30.791 1.00 40.47 190 PRO A C 1
ATOM 1542 O O . PRO A 1 190 ? 1.450 12.075 31.906 1.00 40.47 190 PRO A O 1
ATOM 1545 N N . ALA A 1 191 ? 0.105 11.212 30.326 1.00 42.28 191 ALA A N 1
ATOM 1546 C CA . ALA A 1 191 ? -1.086 11.138 31.160 1.00 42.28 191 ALA A CA 1
ATOM 1547 C C . ALA A 1 191 ? -1.078 9.813 31.932 1.00 42.28 191 ALA A C 1
ATOM 1549 O O . ALA A 1 191 ? -1.066 8.733 31.335 1.00 42.28 191 ALA A O 1
ATOM 1550 N N . ASP A 1 192 ? -1.081 9.915 33.258 1.00 41.38 192 ASP A N 1
ATOM 1551 C CA . ASP A 1 192 ? -1.242 8.785 34.160 1.00 41.38 192 ASP A CA 1
ATOM 1552 C C . ASP A 1 192 ? -2.648 8.176 34.052 1.00 41.38 192 ASP A C 1
ATOM 1554 O O . ASP A 1 192 ? -3.665 8.864 34.049 1.00 41.38 192 ASP A O 1
ATOM 1558 N N . SER A 1 193 ? -2.652 6.845 33.985 1.00 54.75 193 SER A N 1
ATOM 1559 C CA . SER A 1 193 ? -3.705 5.889 34.348 1.00 54.75 193 SER A CA 1
ATOM 1560 C C . SER A 1 193 ? -5.180 6.178 34.000 1.00 54.75 193 SER A C 1
ATOM 1562 O O . SER A 1 193 ? -5.871 6.963 34.638 1.00 54.75 193 SER A O 1
ATOM 1564 N N . ALA A 1 194 ? -5.693 5.290 33.141 1.00 48.88 194 ALA A N 1
ATOM 1565 C CA . ALA A 1 194 ? -7.015 4.668 33.234 1.00 48.88 194 ALA A CA 1
ATOM 1566 C C . ALA A 1 194 ? -8.252 5.568 33.064 1.00 48.88 194 ALA A C 1
ATOM 1568 O O . ALA A 1 194 ? -9.037 5.741 33.986 1.00 48.88 194 ALA A O 1
ATOM 1569 N N . THR A 1 195 ? -8.533 5.977 31.826 1.00 45.66 195 THR A N 1
ATOM 1570 C CA . THR A 1 195 ? -9.915 6.049 31.321 1.00 45.66 195 THR A CA 1
ATOM 1571 C C . THR A 1 195 ? -9.962 5.676 29.838 1.00 45.66 195 THR A C 1
ATOM 1573 O O . THR A 1 195 ? -8.989 5.818 29.103 1.00 45.66 195 THR A O 1
ATOM 1576 N N . ASN A 1 196 ? -11.084 5.073 29.450 1.00 45.31 196 ASN A N 1
ATOM 1577 C CA . ASN A 1 196 ? -11.340 4.439 28.162 1.00 45.31 196 ASN A CA 1
ATOM 1578 C C . ASN A 1 196 ? -11.116 5.350 26.947 1.00 45.31 196 ASN A C 1
ATOM 1580 O O . ASN A 1 196 ? -11.285 6.563 27.007 1.00 45.31 196 ASN A O 1
ATOM 1584 N N . ALA A 1 197 ? -10.792 4.686 25.835 1.00 47.81 197 ALA A N 1
ATOM 1585 C CA . ALA A 1 197 ? -10.503 5.230 24.519 1.00 47.81 197 ALA A CA 1
ATOM 1586 C C . ALA A 1 197 ? -11.571 6.212 24.010 1.00 47.81 197 ALA A C 1
ATOM 1588 O O . ALA A 1 197 ? -12.523 5.827 23.335 1.00 47.81 197 ALA A O 1
ATOM 1589 N N . HIS A 1 198 ? -11.354 7.496 24.269 1.00 46.81 198 HIS A N 1
ATOM 1590 C CA . HIS A 1 198 ? -11.776 8.551 23.366 1.00 46.81 198 HIS A CA 1
ATOM 1591 C C . HIS A 1 198 ? -10.504 9.021 22.669 1.00 46.81 198 HIS A C 1
ATOM 1593 O O . HIS A 1 198 ? -9.759 9.852 23.185 1.00 46.81 198 HIS A O 1
ATOM 1599 N N . VAL A 1 199 ? -10.189 8.412 21.523 1.00 56.25 199 VAL A N 1
ATOM 1600 C CA . VAL A 1 199 ? -9.231 9.033 20.606 1.00 56.25 199 VAL A CA 1
ATOM 1601 C C . VAL A 1 199 ? -9.856 10.381 20.257 1.00 56.25 199 VAL A C 1
ATOM 1603 O O . VAL A 1 199 ? -10.961 10.424 19.717 1.00 56.25 199 VAL A O 1
ATOM 1606 N N . SER A 1 200 ? -9.229 11.471 20.703 1.00 65.75 200 SER A N 1
ATOM 1607 C CA . SER A 1 200 ? -9.709 12.820 20.412 1.00 65.75 200 SER A CA 1
ATOM 1608 C C . SER A 1 200 ? -9.742 12.983 18.895 1.00 65.75 200 SER A C 1
ATOM 1610 O O . SER A 1 200 ? -8.748 12.685 18.230 1.00 65.75 200 SER A O 1
ATOM 1612 N N . SER A 1 201 ? -10.855 13.469 18.344 1.00 61.00 201 SER A N 1
ATOM 1613 C CA . SER A 1 201 ? -10.977 13.835 16.924 1.00 61.00 201 SER A CA 1
ATOM 1614 C C . SER A 1 201 ? -9.840 14.757 16.464 1.00 61.00 201 SER A C 1
ATOM 1616 O O . SER A 1 201 ? -9.474 14.787 15.294 1.00 61.00 201 SER A O 1
ATOM 1618 N N . GLU A 1 202 ? -9.227 15.477 17.403 1.00 61.97 202 GLU A N 1
ATOM 1619 C CA . GLU A 1 202 ? -8.047 16.303 17.186 1.00 61.97 202 GLU A CA 1
ATOM 1620 C C . GLU A 1 202 ? -6.797 15.492 16.810 1.00 61.97 202 GLU A C 1
ATOM 1622 O O . GLU A 1 202 ? -6.069 15.890 15.906 1.00 61.97 202 GLU A O 1
ATOM 1627 N N . ALA A 1 203 ? -6.581 14.318 17.412 1.00 64.44 203 ALA A N 1
ATOM 1628 C CA . ALA A 1 203 ? -5.466 13.438 17.057 1.00 64.44 203 ALA A CA 1
ATOM 1629 C C . ALA A 1 203 ? -5.634 12.856 15.642 1.00 64.44 203 ALA A C 1
ATOM 1631 O O . ALA A 1 203 ? -4.666 12.746 14.894 1.00 64.44 203 ALA A O 1
ATOM 1632 N N . ILE A 1 204 ? -6.869 12.536 15.245 1.00 64.44 204 ILE A N 1
ATOM 1633 C CA . ILE A 1 204 ? -7.188 12.063 13.889 1.00 64.44 204 ILE A CA 1
ATOM 1634 C C . ILE A 1 204 ? -6.972 13.180 12.861 1.00 64.44 204 ILE A C 1
ATOM 1636 O O . ILE A 1 204 ? -6.346 12.951 11.825 1.00 64.44 204 ILE A O 1
ATOM 1640 N N . ASN A 1 205 ? -7.399 14.408 13.173 1.00 65.50 205 ASN A N 1
ATOM 1641 C CA . ASN A 1 205 ? -7.160 15.572 12.317 1.00 65.50 205 ASN A CA 1
ATOM 1642 C C . ASN A 1 205 ? -5.664 15.891 12.178 1.00 65.50 205 ASN A C 1
ATOM 1644 O O . ASN A 1 205 ? -5.198 16.162 11.073 1.00 65.50 205 ASN A O 1
ATOM 1648 N N . GLN A 1 206 ? -4.893 15.792 13.265 1.00 68.50 206 GLN A N 1
ATOM 1649 C CA . GLN A 1 206 ? -3.439 15.972 13.229 1.00 68.50 206 GLN A CA 1
ATOM 1650 C C . GLN A 1 206 ? -2.756 14.916 12.356 1.00 68.50 206 GLN A C 1
ATOM 1652 O O . GLN A 1 206 ? -1.887 15.247 11.554 1.00 68.50 206 GLN A O 1
ATOM 1657 N N . VAL A 1 207 ? -3.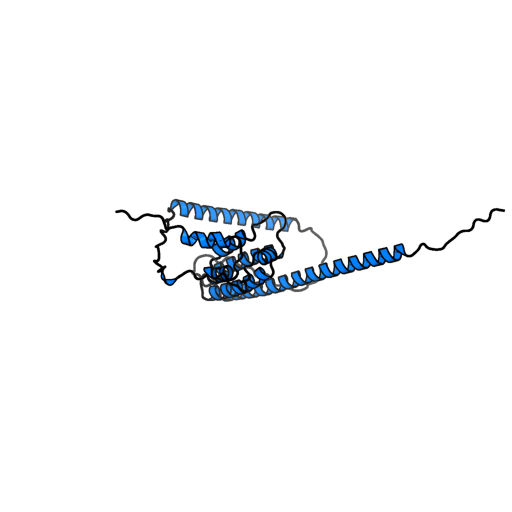183 13.655 12.444 1.00 68.94 207 VAL A N 1
ATOM 1658 C CA . VAL A 1 207 ? -2.690 12.595 11.557 1.00 68.94 207 VAL A CA 1
ATOM 1659 C C . VAL A 1 207 ? -3.062 12.878 10.096 1.00 68.94 207 VAL A C 1
ATOM 1661 O O . VAL A 1 207 ? -2.229 12.687 9.212 1.00 68.94 207 VAL A O 1
ATOM 1664 N N . GLY A 1 208 ? -4.268 13.384 9.825 1.00 70.88 208 GLY A N 1
ATOM 1665 C CA . GLY A 1 208 ? -4.690 13.801 8.485 1.00 70.88 208 GLY A CA 1
ATOM 1666 C C . GLY A 1 208 ? -3.823 14.917 7.888 1.00 70.88 208 GLY A C 1
ATOM 1667 O O . GLY A 1 208 ? -3.440 14.835 6.719 1.00 70.88 208 GLY A O 1
ATOM 1668 N N . GLU A 1 209 ? -3.461 15.922 8.687 1.00 72.56 209 GLU A N 1
ATOM 1669 C CA . GLU A 1 209 ? -2.551 17.000 8.273 1.00 72.56 209 GLU A CA 1
ATOM 1670 C C . GLU A 1 209 ? -1.123 16.493 8.045 1.00 72.56 209 GLU A C 1
ATOM 1672 O O . GLU A 1 209 ? -0.513 16.815 7.025 1.00 72.56 209 GLU A O 1
ATOM 1677 N N . ILE A 1 210 ? -0.618 15.610 8.912 1.00 70.00 210 ILE A N 1
ATOM 1678 C CA . ILE A 1 210 ? 0.688 14.965 8.709 1.00 70.00 210 ILE A CA 1
ATOM 1679 C C . ILE A 1 210 ? 0.694 14.175 7.398 1.00 70.00 210 ILE A C 1
ATOM 1681 O O . ILE A 1 210 ? 1.659 14.249 6.646 1.00 70.00 210 ILE A O 1
ATOM 1685 N N . LEU A 1 211 ? -0.383 13.456 7.072 1.00 65.81 211 LEU A N 1
ATOM 1686 C CA . LEU A 1 211 ? -0.471 12.716 5.812 1.00 65.81 211 LEU A CA 1
ATOM 1687 C C . LEU A 1 211 ? -0.509 13.634 4.589 1.00 65.81 211 LEU A C 1
ATOM 1689 O O . LEU A 1 211 ? 0.105 13.299 3.576 1.00 65.81 211 LEU A O 1
ATOM 1693 N N . ARG A 1 212 ? -1.173 14.794 4.673 1.00 72.69 212 ARG A N 1
ATOM 1694 C CA . ARG A 1 212 ? -1.116 15.813 3.612 1.00 72.69 212 ARG A CA 1
ATOM 1695 C C . ARG A 1 212 ? 0.294 16.356 3.435 1.00 72.69 212 ARG A C 1
ATOM 1697 O O . ARG A 1 212 ? 0.734 16.494 2.298 1.00 72.69 212 ARG A O 1
ATOM 1704 N N . GLU A 1 213 ? 0.998 16.641 4.524 1.00 71.81 213 GLU A N 1
ATOM 1705 C CA . GLU A 1 213 ? 2.381 17.116 4.454 1.00 71.81 213 GLU A CA 1
ATOM 1706 C C . GLU A 1 213 ? 3.335 16.041 3.933 1.00 71.81 213 GLU A C 1
ATOM 1708 O O . GLU A 1 213 ? 4.180 16.331 3.092 1.00 71.81 213 GLU A O 1
ATOM 1713 N N . VAL A 1 214 ? 3.158 14.778 4.322 1.00 64.94 214 VAL A N 1
ATOM 1714 C CA . VAL A 1 214 ? 3.933 13.665 3.759 1.00 64.94 214 VAL A CA 1
ATOM 1715 C C . VAL A 1 214 ? 3.672 13.526 2.256 1.00 64.94 214 VAL A C 1
ATOM 1717 O O . VAL A 1 214 ? 4.629 13.379 1.499 1.00 64.94 214 VAL A O 1
ATOM 1720 N N . ASP A 1 215 ? 2.426 13.634 1.782 1.00 70.25 215 ASP A N 1
ATOM 1721 C CA . ASP A 1 215 ? 2.119 13.564 0.341 1.00 70.25 215 ASP A CA 1
ATOM 1722 C C . ASP A 1 215 ? 2.720 14.767 -0.420 1.00 70.25 215 ASP A C 1
ATOM 1724 O O . ASP A 1 215 ? 3.303 14.592 -1.494 1.00 70.25 215 ASP A O 1
ATOM 1728 N N . LYS A 1 216 ? 2.700 15.974 0.171 1.00 71.25 216 LYS A N 1
ATOM 1729 C CA . LYS A 1 216 ? 3.400 17.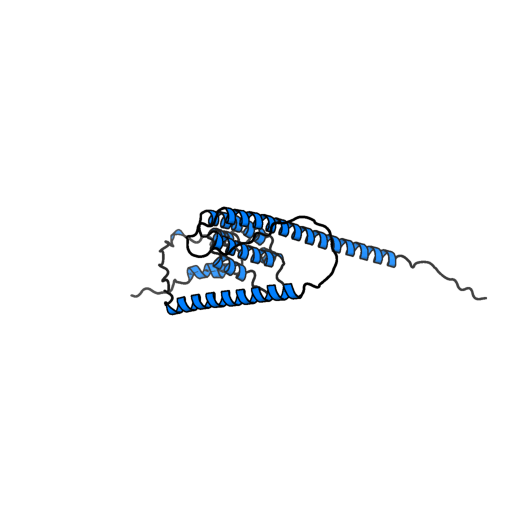156 -0.371 1.00 71.25 216 LYS A CA 1
ATOM 1730 C C . LYS A 1 216 ? 4.910 16.934 -0.442 1.00 71.25 216 LYS A C 1
ATOM 1732 O O . LYS A 1 216 ? 5.501 17.154 -1.496 1.00 71.25 216 LYS A O 1
ATOM 1737 N N . LEU A 1 217 ? 5.542 16.455 0.626 1.00 58.41 217 LEU A N 1
ATOM 1738 C CA . LEU A 1 217 ? 6.983 16.189 0.652 1.00 58.41 217 LEU A CA 1
ATOM 1739 C C . LEU A 1 217 ? 7.381 15.095 -0.342 1.00 58.41 217 LEU A C 1
ATOM 1741 O O . LEU A 1 217 ? 8.407 15.214 -1.009 1.00 58.41 217 LEU A O 1
ATOM 1745 N N . THR A 1 218 ? 6.539 14.076 -0.513 1.00 65.50 218 THR A N 1
ATOM 1746 C CA . THR A 1 218 ? 6.752 13.023 -1.515 1.00 65.50 218 THR A CA 1
ATOM 1747 C C . THR A 1 218 ? 6.658 13.592 -2.936 1.00 65.50 218 THR A C 1
ATOM 1749 O O . THR A 1 218 ? 7.461 13.234 -3.794 1.00 65.50 218 THR A O 1
ATOM 1752 N N . SER A 1 219 ? 5.746 14.543 -3.181 1.00 67.69 219 SER A N 1
ATOM 1753 C CA . SER A 1 219 ? 5.665 15.254 -4.466 1.00 67.69 219 SER A CA 1
ATOM 1754 C C . SER A 1 219 ? 6.899 16.122 -4.739 1.00 67.69 219 SER A C 1
ATOM 1756 O O . SER A 1 219 ? 7.423 16.115 -5.849 1.00 67.69 219 SER A O 1
ATOM 1758 N N . VAL A 1 220 ? 7.437 16.796 -3.717 1.00 62.34 220 VAL A N 1
ATOM 1759 C CA . VAL A 1 220 ? 8.670 17.591 -3.829 1.00 62.34 220 VAL A CA 1
ATOM 1760 C C . VAL A 1 220 ? 9.883 16.698 -4.082 1.00 62.34 220 VAL A C 1
ATOM 1762 O O . VAL A 1 220 ? 10.750 17.062 -4.873 1.00 62.34 220 VAL A O 1
ATOM 1765 N N . ALA A 1 221 ? 9.945 15.522 -3.454 1.00 57.72 221 ALA A N 1
ATOM 1766 C CA . ALA A 1 221 ? 10.996 14.542 -3.711 1.00 57.72 221 ALA A CA 1
ATOM 1767 C C . ALA A 1 221 ? 10.942 14.015 -5.155 1.00 57.72 221 ALA A C 1
ATOM 1769 O O . ALA A 1 221 ? 11.982 13.946 -5.806 1.00 57.72 221 ALA A O 1
ATOM 1770 N N . ALA A 1 222 ? 9.744 13.732 -5.681 1.00 61.53 222 ALA A N 1
ATOM 1771 C CA . ALA A 1 222 ? 9.558 13.343 -7.080 1.00 61.53 222 ALA A CA 1
ATOM 1772 C C . ALA A 1 222 ? 10.013 14.450 -8.048 1.00 61.53 222 ALA A C 1
ATOM 1774 O O . ALA A 1 222 ? 10.784 14.180 -8.965 1.00 61.53 222 ALA A O 1
ATOM 1775 N N . ILE A 1 223 ? 9.642 15.708 -7.779 1.00 66.75 223 ILE A N 1
ATOM 1776 C CA . ILE A 1 223 ? 10.092 16.867 -8.567 1.00 66.75 223 ILE A CA 1
ATOM 1777 C C . ILE A 1 223 ? 11.618 17.022 -8.496 1.00 66.75 223 ILE A C 1
ATOM 1779 O O . ILE A 1 223 ? 12.259 17.298 -9.505 1.00 66.75 223 ILE A O 1
ATOM 1783 N N . LYS A 1 224 ? 12.234 16.817 -7.325 1.00 64.62 224 LYS A N 1
ATOM 1784 C CA . LYS A 1 224 ? 13.698 16.868 -7.182 1.00 64.62 224 LYS A CA 1
ATOM 1785 C C . LYS A 1 224 ? 14.406 15.789 -8.001 1.00 64.62 224 LYS A C 1
ATOM 1787 O O . LYS A 1 224 ? 15.459 16.083 -8.559 1.00 64.62 224 LYS A O 1
ATOM 1792 N N . MET A 1 225 ? 13.851 14.578 -8.078 1.00 67.38 225 MET A N 1
ATOM 1793 C CA . MET A 1 225 ? 14.420 13.524 -8.922 1.00 67.38 225 MET A CA 1
ATOM 1794 C C . MET A 1 225 ? 14.303 13.868 -10.408 1.00 67.38 225 MET A C 1
ATOM 1796 O O . MET A 1 225 ? 15.302 13.773 -11.110 1.00 67.38 225 MET A O 1
ATOM 1800 N N . GLU A 1 226 ? 13.144 14.350 -10.869 1.00 74.75 226 GLU A N 1
ATOM 1801 C CA . GLU A 1 226 ? 12.964 14.774 -12.269 1.00 74.75 226 GLU A CA 1
ATOM 1802 C C . GLU A 1 226 ? 13.913 15.924 -12.649 1.00 74.75 226 GLU A C 1
ATOM 1804 O O . GLU A 1 226 ? 14.475 15.944 -13.743 1.00 74.75 226 GLU A O 1
ATOM 1809 N N . VAL A 1 227 ? 14.147 16.869 -11.730 1.00 70.50 227 VAL A N 1
ATOM 1810 C CA . VAL A 1 227 ? 15.113 17.962 -11.933 1.00 70.50 227 VAL A CA 1
ATOM 1811 C C . VAL A 1 227 ? 16.552 17.441 -11.991 1.00 70.50 227 VAL A C 1
ATOM 1813 O O . VAL A 1 227 ? 17.327 17.932 -12.810 1.00 70.50 227 VAL A O 1
ATOM 1816 N N . SER A 1 228 ? 16.906 16.448 -11.170 1.00 74.94 228 SER A N 1
ATOM 1817 C CA . SER A 1 228 ? 18.232 15.815 -11.203 1.00 74.94 228 SER A CA 1
ATOM 1818 C C . SER A 1 228 ? 18.464 15.078 -12.523 1.00 74.94 228 SER A C 1
ATOM 1820 O O . SER A 1 228 ? 19.488 15.278 -13.166 1.00 74.94 228 SER A O 1
ATOM 1822 N N . GLU A 1 229 ? 17.483 14.296 -12.976 1.00 76.38 229 GLU A N 1
ATOM 1823 C CA . GLU A 1 229 ? 17.568 13.536 -14.227 1.00 76.38 229 GLU A CA 1
ATOM 1824 C C . GLU A 1 229 ? 17.664 14.479 -15.443 1.00 76.38 229 GLU A C 1
ATOM 1826 O O . GLU A 1 229 ? 18.470 14.272 -16.351 1.00 76.38 229 GLU A O 1
ATOM 1831 N N . ALA A 1 230 ? 16.925 15.595 -15.422 1.00 75.88 230 ALA A N 1
ATOM 1832 C CA . ALA A 1 230 ? 17.033 16.641 -16.439 1.00 75.88 230 ALA A CA 1
ATOM 1833 C C . ALA A 1 230 ? 18.391 17.373 -16.417 1.00 75.88 230 ALA A C 1
ATOM 1835 O O . ALA A 1 230 ? 18.878 17.795 -17.471 1.00 75.88 230 ALA A O 1
ATOM 1836 N N . GLN A 1 231 ? 19.011 17.539 -15.243 1.00 74.69 231 GLN A N 1
ATOM 1837 C CA . GLN A 1 231 ? 20.354 18.114 -15.124 1.00 74.69 231 GLN A CA 1
ATOM 1838 C C . GLN A 1 231 ? 21.423 17.178 -15.689 1.00 74.69 231 GLN A C 1
ATOM 1840 O O . GLN A 1 231 ? 22.276 17.648 -16.441 1.00 74.69 231 GLN A O 1
ATOM 1845 N N . ASP A 1 232 ? 21.338 15.878 -15.418 1.00 78.12 232 ASP A N 1
ATOM 1846 C CA . ASP A 1 232 ? 22.304 14.893 -15.914 1.00 78.12 232 ASP A CA 1
ATOM 1847 C C . ASP A 1 232 ? 22.266 14.773 -17.446 1.00 78.12 232 ASP A C 1
ATOM 1849 O O . ASP A 1 232 ? 23.313 14.756 -18.097 1.00 78.12 232 ASP A O 1
ATOM 1853 N N . VAL A 1 233 ? 21.071 14.815 -18.052 1.00 84.75 233 VAL A N 1
ATOM 1854 C CA . VAL A 1 233 ? 20.919 14.871 -19.520 1.00 84.75 233 VAL A CA 1
ATOM 1855 C C . VAL A 1 233 ? 21.574 16.128 -20.097 1.00 84.75 233 VAL A C 1
ATOM 1857 O O . VAL A 1 233 ? 22.252 16.068 -21.124 1.00 84.75 233 VAL A O 1
ATOM 1860 N N . LYS A 1 234 ? 21.403 17.277 -19.434 1.00 84.19 234 LYS A N 1
ATOM 1861 C CA . LYS A 1 234 ? 21.965 18.550 -19.896 1.00 84.19 234 LYS A CA 1
ATOM 1862 C C . LYS A 1 234 ? 23.487 18.597 -19.749 1.00 84.19 234 LYS A C 1
ATOM 1864 O O . LYS A 1 234 ? 24.149 19.164 -20.613 1.00 84.19 234 LYS A O 1
ATOM 1869 N N . ILE A 1 235 ? 24.035 17.977 -18.702 1.00 81.25 235 ILE A N 1
ATOM 1870 C CA . ILE A 1 235 ? 25.482 17.795 -18.518 1.00 81.25 235 ILE A CA 1
ATOM 1871 C C . ILE A 1 235 ? 26.047 16.889 -19.620 1.00 81.25 235 ILE A C 1
ATOM 1873 O O . ILE A 1 235 ? 27.062 17.242 -20.216 1.00 81.25 235 ILE A O 1
ATOM 1877 N N . GLY A 1 236 ? 25.366 15.785 -19.949 1.00 84.56 236 GLY A N 1
ATOM 1878 C CA . GLY A 1 236 ? 25.760 14.897 -21.049 1.00 84.56 236 GLY A CA 1
ATOM 1879 C C . GLY A 1 236 ? 25.823 15.616 -22.401 1.00 84.56 236 GLY A C 1
ATOM 1880 O O . GLY A 1 236 ? 26.843 15.567 -23.080 1.00 84.56 236 GLY A O 1
ATOM 1881 N N . GLN A 1 237 ? 24.786 16.388 -22.745 1.00 84.69 237 GLN A N 1
ATOM 1882 C CA . GLN A 1 237 ? 24.754 17.182 -23.984 1.00 84.69 237 GLN A CA 1
ATOM 1883 C C . GLN A 1 237 ? 25.876 18.228 -24.061 1.00 84.69 237 GLN A C 1
ATOM 1885 O O . GLN A 1 237 ? 26.410 18.494 -25.138 1.00 84.69 237 GLN A O 1
ATOM 1890 N N . LEU A 1 238 ? 26.235 18.833 -22.925 1.00 82.75 238 LEU A N 1
ATOM 1891 C CA . LEU A 1 238 ? 27.326 19.806 -22.848 1.00 82.75 238 LEU A CA 1
ATOM 1892 C C . LEU A 1 238 ? 28.691 19.133 -23.029 1.00 82.75 238 LEU A C 1
ATOM 1894 O O . LEU A 1 238 ? 29.553 19.683 -23.711 1.00 82.75 238 LEU A O 1
ATOM 1898 N N . ALA A 1 239 ? 28.873 17.939 -22.461 1.00 81.19 239 ALA A N 1
ATOM 1899 C CA . ALA A 1 239 ? 30.082 17.145 -22.647 1.00 81.19 239 ALA A CA 1
ATOM 1900 C C . ALA A 1 239 ? 30.269 16.734 -24.118 1.00 81.19 239 ALA A C 1
ATOM 1902 O O . ALA A 1 239 ? 31.359 16.912 -24.661 1.00 81.19 239 ALA A O 1
ATOM 1903 N N . ASP A 1 240 ? 29.205 16.284 -24.788 1.00 87.62 240 ASP A N 1
ATOM 1904 C CA . ASP A 1 240 ? 29.248 15.915 -26.210 1.00 87.62 240 ASP A CA 1
ATOM 1905 C C . ASP A 1 240 ? 29.583 17.115 -27.112 1.00 87.62 240 ASP A C 1
ATOM 1907 O O . ASP A 1 240 ? 30.367 16.987 -28.054 1.00 87.62 240 ASP A O 1
ATOM 1911 N N . ALA A 1 241 ? 29.049 18.302 -26.803 1.00 84.19 241 ALA A N 1
ATOM 1912 C CA . ALA A 1 241 ? 29.363 19.531 -27.533 1.00 84.19 241 ALA A CA 1
ATOM 1913 C C . ALA A 1 241 ? 30.838 19.946 -27.379 1.00 84.19 241 ALA A C 1
ATOM 1915 O O . ALA A 1 241 ? 31.462 20.355 -28.356 1.00 84.19 241 ALA A O 1
ATOM 1916 N N . ILE A 1 242 ? 31.409 19.799 -26.178 1.00 82.19 242 ILE A N 1
ATOM 1917 C CA . ILE A 1 242 ? 32.832 20.076 -25.919 1.00 82.19 242 ILE A CA 1
ATOM 1918 C C . ILE A 1 242 ? 33.726 19.084 -26.675 1.00 82.19 242 ILE A C 1
ATOM 1920 O O . ILE A 1 242 ? 34.734 19.484 -27.255 1.00 82.19 242 ILE A O 1
ATOM 1924 N N . ILE A 1 243 ? 33.356 17.800 -26.703 1.00 84.06 243 ILE A N 1
ATOM 1925 C CA . ILE A 1 243 ? 34.099 16.770 -27.445 1.00 84.06 243 ILE A CA 1
ATOM 1926 C C . ILE A 1 243 ? 34.052 17.050 -28.954 1.00 84.06 243 ILE A C 1
ATOM 1928 O O . ILE A 1 243 ? 35.078 16.944 -29.627 1.00 84.06 243 ILE A O 1
ATOM 1932 N N . ALA A 1 244 ? 32.891 17.447 -29.483 1.00 80.31 244 ALA A N 1
ATOM 1933 C CA . ALA A 1 244 ? 32.740 17.800 -30.892 1.00 80.31 244 ALA A CA 1
ATOM 1934 C C . 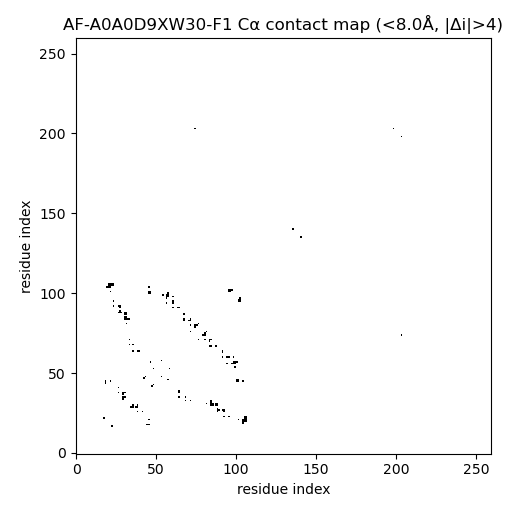ALA A 1 244 ? 33.610 19.009 -31.285 1.00 80.31 244 ALA A C 1
ATOM 1936 O O . ALA A 1 244 ? 34.304 18.948 -32.299 1.00 80.31 244 ALA A O 1
ATOM 1937 N N . ASP A 1 245 ? 33.639 20.060 -30.461 1.00 81.31 245 ASP A N 1
ATOM 1938 C CA . ASP A 1 245 ? 34.449 21.264 -30.699 1.00 81.31 245 ASP A CA 1
ATOM 1939 C C . ASP A 1 245 ? 35.960 20.965 -30.638 1.00 81.31 245 ASP A C 1
ATOM 1941 O O . ASP A 1 245 ? 36.726 21.368 -31.516 1.00 81.31 245 ASP A O 1
ATOM 1945 N N . ALA A 1 246 ? 36.383 20.136 -29.676 1.00 74.19 246 ALA A N 1
ATOM 1946 C CA . ALA A 1 246 ? 37.771 19.688 -29.548 1.00 74.19 246 ALA A CA 1
ATOM 1947 C C . ALA A 1 246 ? 38.236 18.789 -30.711 1.00 74.19 246 ALA A C 1
ATOM 1949 O O . ALA A 1 246 ? 39.429 18.717 -30.997 1.00 74.19 246 ALA A O 1
ATOM 1950 N N . SER A 1 247 ? 37.312 18.109 -31.399 1.00 74.38 247 SER A N 1
ATOM 1951 C CA . SER A 1 247 ? 37.621 17.260 -32.560 1.00 74.38 247 SER A CA 1
ATOM 1952 C C . SER A 1 247 ? 37.675 18.018 -33.897 1.00 74.38 247 SER A C 1
ATOM 1954 O O . SER A 1 247 ? 38.080 17.446 -34.908 1.00 74.38 247 SER A O 1
ATOM 1956 N N . GLY A 1 248 ? 37.282 19.298 -33.912 1.00 62.44 248 GLY A N 1
ATOM 1957 C CA . GLY A 1 248 ? 37.148 20.114 -35.124 1.00 62.44 248 GLY A CA 1
ATOM 1958 C C . GLY A 1 248 ? 38.356 20.982 -35.493 1.00 62.44 248 GLY A C 1
ATOM 1959 O O . GLY A 1 248 ? 38.318 21.645 -36.527 1.00 62.44 248 GLY A O 1
ATOM 1960 N N . THR A 1 249 ? 39.426 21.009 -34.694 1.00 57.16 249 THR A N 1
ATOM 1961 C CA . THR A 1 249 ? 40.578 21.908 -34.906 1.00 57.16 249 THR A CA 1
ATOM 1962 C C . THR A 1 249 ? 41.887 21.151 -35.146 1.00 57.16 249 THR A C 1
ATOM 1964 O O . THR A 1 249 ? 42.838 21.301 -34.394 1.00 57.16 249 THR A O 1
ATOM 1967 N N . ASP A 1 250 ? 41.976 20.368 -36.228 1.00 56.12 250 ASP A N 1
ATOM 1968 C CA . ASP A 1 250 ? 43.282 20.146 -36.872 1.00 56.12 250 ASP A CA 1
ATOM 1969 C C . ASP A 1 250 ? 43.144 19.750 -38.350 1.00 56.12 250 ASP A C 1
ATOM 1971 O O . ASP A 1 250 ? 43.168 18.583 -38.738 1.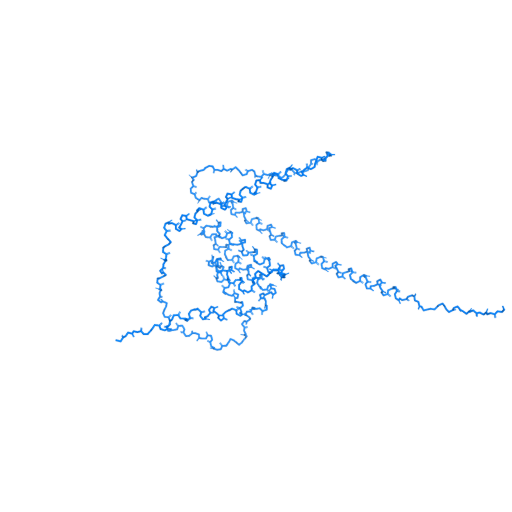00 56.12 250 ASP A O 1
ATOM 1975 N N . ALA A 1 251 ? 42.949 20.750 -39.207 1.00 57.31 251 ALA A N 1
ATOM 1976 C CA . ALA A 1 251 ? 43.116 20.589 -40.644 1.00 57.31 251 ALA A CA 1
ATOM 1977 C C . ALA A 1 251 ? 43.640 21.896 -41.244 1.00 57.31 251 ALA A C 1
ATOM 1979 O O . ALA A 1 251 ? 42.869 22.737 -41.700 1.00 57.31 251 ALA A O 1
ATOM 1980 N N . GLY A 1 252 ? 44.966 22.059 -41.259 1.00 56.50 252 GLY A N 1
ATOM 1981 C CA . GLY A 1 252 ? 45.604 22.954 -42.228 1.00 56.50 252 GLY A CA 1
ATOM 1982 C C . GLY A 1 252 ? 46.680 23.889 -41.693 1.00 56.50 252 GLY A C 1
ATOM 1983 O O . GLY A 1 252 ? 46.581 25.095 -41.880 1.00 56.50 252 GLY A O 1
ATOM 1984 N N . ALA A 1 253 ? 47.760 23.350 -41.132 1.00 50.56 253 ALA A N 1
ATOM 1985 C CA . ALA A 1 253 ? 49.044 24.049 -41.126 1.00 50.56 253 ALA A CA 1
ATOM 1986 C C . ALA A 1 253 ? 50.106 23.133 -41.745 1.00 50.56 253 ALA A C 1
ATOM 1988 O O . ALA A 1 253 ? 50.843 22.436 -41.056 1.00 50.56 253 ALA A O 1
ATOM 1989 N N . SER A 1 254 ? 50.135 23.102 -43.079 1.00 50.69 254 SER A N 1
ATOM 1990 C CA . SER A 1 254 ? 51.191 22.453 -43.855 1.00 50.69 254 SER A CA 1
ATOM 1991 C C . SER A 1 254 ? 52.438 23.336 -43.795 1.00 50.69 254 SER A C 1
ATOM 1993 O O . SER A 1 254 ? 52.514 24.354 -44.478 1.00 50.69 254 SER A O 1
ATOM 1995 N N . TYR A 1 255 ? 53.396 22.988 -42.940 1.00 47.06 255 TYR A N 1
ATOM 1996 C CA . TYR A 1 255 ? 54.715 23.618 -42.909 1.00 47.06 255 TYR A CA 1
ATOM 1997 C C . TYR A 1 255 ? 55.590 23.009 -44.012 1.00 47.06 255 TYR A C 1
ATOM 1999 O O . TYR A 1 255 ? 56.129 21.912 -43.871 1.00 47.06 255 TYR A O 1
ATOM 2007 N N . GLU A 1 256 ? 55.726 23.726 -45.129 1.00 54.41 256 GLU A N 1
ATOM 2008 C CA . GLU A 1 256 ? 56.768 23.466 -46.123 1.00 54.41 256 GLU A CA 1
ATOM 2009 C C . GLU A 1 256 ? 58.134 23.853 -45.539 1.00 54.41 256 GLU A C 1
ATOM 2011 O O . GLU A 1 256 ? 58.428 25.027 -45.320 1.00 54.41 256 GLU A O 1
ATOM 2016 N N . TRP A 1 257 ? 58.985 22.858 -45.290 1.00 47.69 257 TRP A N 1
ATOM 2017 C CA . TRP A 1 257 ? 60.405 23.076 -45.035 1.00 47.69 257 TRP A CA 1
ATOM 2018 C C . TRP A 1 257 ? 61.145 23.092 -46.372 1.00 47.69 257 TRP A C 1
ATOM 2020 O O . TRP A 1 257 ? 61.449 22.043 -46.937 1.00 47.69 257 TRP A O 1
ATOM 2030 N N . THR A 1 258 ? 61.450 24.280 -46.886 1.00 60.12 258 THR A N 1
ATOM 2031 C CA . THR A 1 258 ? 62.432 24.443 -47.963 1.00 60.12 258 THR A CA 1
ATOM 2032 C C . THR A 1 258 ? 63.831 24.522 -47.358 1.00 60.12 258 THR A C 1
ATOM 2034 O O . THR A 1 258 ? 64.162 25.494 -46.679 1.00 60.12 258 THR A O 1
ATOM 2037 N N . SER A 1 259 ? 64.647 23.496 -47.596 1.00 55.09 259 SER A N 1
ATOM 2038 C CA . SER A 1 259 ? 66.088 23.521 -47.335 1.00 55.09 259 SER A CA 1
ATOM 2039 C C . SER A 1 259 ? 66.815 24.299 -48.436 1.00 55.09 259 SER A C 1
ATOM 2041 O O . SER A 1 259 ? 66.597 24.032 -49.618 1.00 55.09 259 SER A O 1
ATOM 2043 N N . ALA A 1 260 ? 67.695 25.216 -48.034 1.00 62.78 260 ALA A N 1
ATOM 2044 C CA . ALA A 1 260 ? 68.745 25.816 -48.853 1.00 62.78 260 ALA A CA 1
ATOM 2045 C C . ALA A 1 260 ? 70.061 25.761 -48.072 1.00 62.78 260 ALA A C 1
ATOM 2047 O O . ALA A 1 260 ? 70.004 25.970 -46.837 1.00 62.78 260 ALA A O 1
#